Protein AF-0000000084527868 (afdb_homodimer)

Foldseek 3Di:
DPPPPPPDPPPPPPPPPPLPDQDFAKWFAPDPPPDQQRIWTDDPQWIDHNFKIWGFADWDFDPPDQSKIKTFIWMDGPHDIDTFIWIWHQDPPSWIWIDTVPDIGIIHGND/DPPPPPDPPPPPPPPPPPLPDQDFAKWFAPDPPPDQQGIWTDDPQWIDHNFKIWGFADWDFDPPDQSKIKTFIWMDGPHDIDTFIWIWHQDPPSWIWIDTVPDIGIIHGND

Structure (mmCIF, N/CA/C/O backbone):
data_AF-0000000084527868-model_v1
#
loop_
_entity.id
_entity.type
_entity.pdbx_description
1 polymer 'Integral membrane protein'
#
loop_
_atom_site.group_PDB
_atom_site.id
_atom_site.type_symbol
_atom_site.label_atom_id
_atom_site.label_alt_id
_atom_site.label_comp_id
_atom_site.label_asym_id
_atom_site.label_entity_id
_atom_site.label_seq_id
_atom_site.pdbx_PDB_ins_code
_atom_site.Cartn_x
_atom_site.Cartn_y
_atom_site.Cartn_z
_atom_site.occupancy
_atom_site.B_iso_or_equiv
_atom_site.auth_seq_id
_atom_site.auth_comp_id
_atom_site.auth_asym_id
_atom_site.auth_atom_id
_atom_site.pdbx_PDB_model_num
ATOM 1 N N . MET A 1 1 ? -39.562 -51.906 26.984 1 42.81 1 MET A N 1
ATOM 2 C CA . MET A 1 1 ? -38.25 -51.344 26.672 1 42.81 1 MET A CA 1
ATOM 3 C C . MET A 1 1 ? -38.344 -49.938 26.141 1 42.81 1 MET A C 1
ATOM 5 O O . MET A 1 1 ? -39.031 -49.688 25.141 1 42.81 1 MET A O 1
ATOM 9 N N . LYS A 1 2 ? -38.406 -48.875 27.141 1 55.34 2 LYS A N 1
ATOM 10 C CA . LYS A 1 2 ? -38.438 -47.438 26.859 1 55.34 2 LYS A CA 1
ATOM 11 C C . LYS A 1 2 ? -37.281 -47.031 25.969 1 55.34 2 LYS A C 1
ATOM 13 O O . LYS A 1 2 ? -36.125 -47.219 26.328 1 55.34 2 LYS A O 1
ATOM 18 N N . ARG A 1 3 ? -37.469 -46.938 24.641 1 55.69 3 ARG A N 1
ATOM 19 C CA . ARG A 1 3 ? -36.5 -46.438 23.672 1 55.69 3 ARG A CA 1
ATOM 20 C C . ARG A 1 3 ? -36 -45.062 24.016 1 55.69 3 ARG A C 1
ATOM 22 O O . ARG A 1 3 ? -36.812 -44.125 24.125 1 55.69 3 ARG A O 1
ATOM 29 N N . THR A 1 4 ? -34.938 -44.875 24.891 1 59.75 4 THR A N 1
ATOM 30 C CA . THR A 1 4 ? -34.344 -43.594 25.172 1 59.75 4 THR A CA 1
ATOM 31 C C . THR A 1 4 ? -33.812 -42.938 23.891 1 59.75 4 THR A C 1
ATOM 33 O O . THR A 1 4 ? -33.125 -43.594 23.109 1 59.75 4 THR A O 1
ATOM 36 N N . PHE A 1 5 ? -34.5 -41.938 23.328 1 58.38 5 PHE A N 1
ATOM 37 C CA . PHE A 1 5 ? -34.094 -41.156 22.188 1 58.38 5 PHE A CA 1
ATOM 38 C C . PHE A 1 5 ? -32.875 -40.281 22.578 1 58.38 5 PHE A C 1
ATOM 40 O O . PHE A 1 5 ? -32.969 -39.438 23.469 1 58.38 5 PHE A O 1
ATOM 47 N N . ALA A 1 6 ? -31.594 -40.75 22.375 1 57.84 6 ALA A N 1
ATOM 48 C CA . ALA A 1 6 ? -30.422 -39.938 22.594 1 57.84 6 ALA A CA 1
ATOM 49 C C . ALA A 1 6 ? -30.375 -38.781 21.578 1 57.84 6 ALA A C 1
ATOM 51 O O . ALA A 1 6 ? -30.406 -39.031 20.359 1 57.84 6 ALA A O 1
ATOM 52 N N . ALA A 1 7 ? -30.766 -37.562 21.953 1 59.19 7 ALA A N 1
ATOM 53 C CA . ALA A 1 7 ? -30.672 -36.375 21.109 1 59.19 7 ALA A CA 1
ATOM 54 C C . ALA A 1 7 ? -29.219 -36.031 20.812 1 59.19 7 ALA A C 1
ATOM 56 O O . ALA A 1 7 ? -28.422 -35.75 21.719 1 59.19 7 ALA A O 1
ATOM 57 N N . LEU A 1 8 ? -28.625 -36.438 19.641 1 60.47 8 LEU A N 1
ATOM 58 C CA . LEU A 1 8 ? -27.297 -36.031 19.219 1 60.47 8 LEU A CA 1
ATOM 59 C C . LEU A 1 8 ? -27.234 -34.5 19.016 1 60.47 8 LEU A C 1
ATOM 61 O O . LEU A 1 8 ? -28 -33.969 18.234 1 60.47 8 LEU A O 1
ATOM 65 N N . ALA A 1 9 ? -26.688 -33.719 19.984 1 54.25 9 ALA A N 1
ATOM 66 C CA . ALA A 1 9 ? -26.453 -32.281 19.844 1 54.25 9 ALA A CA 1
ATOM 67 C C . ALA A 1 9 ? -25.453 -32 18.703 1 54.25 9 ALA A C 1
ATOM 69 O O . ALA A 1 9 ? -24.281 -32.375 18.812 1 54.25 9 ALA A O 1
ATOM 70 N N . ALA A 1 10 ? -25.891 -31.688 17.453 1 56.22 10 ALA A N 1
ATOM 71 C CA . ALA A 1 10 ? -25 -31.266 16.375 1 56.22 10 ALA A CA 1
ATOM 72 C C . ALA A 1 10 ? -24.297 -29.953 16.703 1 56.22 10 ALA A C 1
ATOM 74 O O . ALA A 1 10 ? -24.953 -28.938 16.922 1 56.22 10 ALA A O 1
ATOM 75 N N . LEU A 1 11 ? -22.984 -29.969 17.172 1 54.5 11 LEU A N 1
ATOM 76 C CA . LEU A 1 11 ? -22.188 -28.766 17.359 1 54.5 11 LEU A CA 1
ATOM 77 C C . LEU A 1 11 ? -22.031 -28 16.047 1 54.5 11 LEU A C 1
ATOM 79 O O . LEU A 1 11 ? -21.359 -28.484 15.125 1 54.5 11 LEU A O 1
ATOM 83 N N . ALA A 1 12 ? -22.797 -26.938 15.75 1 51.66 12 ALA A N 1
ATOM 84 C CA . ALA A 1 12 ? -22.625 -26.062 14.602 1 51.66 12 ALA A CA 1
ATOM 85 C C . ALA A 1 12 ? -21.25 -25.375 14.641 1 51.66 12 ALA A C 1
ATOM 87 O O . ALA A 1 12 ? -20.969 -24.625 15.57 1 51.66 12 ALA A O 1
ATOM 88 N N . VAL A 1 13 ? -20.109 -25.844 14.023 1 51.22 13 VAL A N 1
ATOM 89 C CA . VAL A 1 13 ? -18.859 -25.125 13.844 1 51.22 13 VAL A CA 1
ATOM 90 C C . VAL A 1 13 ? -19.125 -23.766 13.219 1 51.22 13 VAL A C 1
ATOM 92 O O . VAL A 1 13 ? -19.641 -23.672 12.102 1 51.22 13 VAL A O 1
ATOM 95 N N . ALA A 1 14 ? -19.219 -22.672 13.969 1 50.78 14 ALA A N 1
ATOM 96 C CA . ALA A 1 14 ? -19.297 -21.312 13.445 1 50.78 14 ALA A CA 1
ATOM 97 C C . ALA A 1 14 ? -18.234 -21.062 12.383 1 50.78 14 ALA A C 1
ATOM 99 O O . ALA A 1 14 ? -17.062 -21.359 12.594 1 50.78 14 ALA A O 1
ATOM 100 N N . PRO A 1 15 ? -18.562 -20.984 11.125 1 44.84 15 PRO A N 1
ATOM 101 C CA . PRO A 1 15 ? -17.531 -20.578 10.164 1 44.84 15 PRO A CA 1
ATOM 102 C C . PRO A 1 15 ? -16.656 -19.438 10.672 1 44.84 15 PRO A C 1
ATOM 104 O O . PRO A 1 15 ? -17.172 -18.469 11.234 1 44.84 15 PRO A O 1
ATOM 107 N N . GLY A 1 16 ? -15.477 -19.625 11.141 1 44.53 16 GLY A N 1
ATOM 108 C CA . GLY A 1 16 ? -14.586 -18.5 11.414 1 44.53 16 GLY A CA 1
ATOM 109 C C . GLY A 1 16 ? -14.688 -17.391 10.391 1 44.53 16 GLY A C 1
ATOM 110 O O . GLY A 1 16 ? -15.039 -17.641 9.234 1 44.53 16 GLY A O 1
ATOM 111 N N . LEU A 1 17 ? -15.297 -16.328 10.727 1 45.28 17 LEU A N 1
ATOM 112 C CA . LEU A 1 17 ? -15.32 -15.18 9.828 1 45.28 17 LEU A CA 1
ATOM 113 C C . LEU A 1 17 ? -14.07 -15.156 8.945 1 45.28 17 LEU A C 1
ATOM 115 O O . LEU A 1 17 ? -12.961 -14.938 9.445 1 45.28 17 LEU A O 1
ATOM 119 N N . ALA A 1 18 ? -13.922 -16.016 7.969 1 48.16 18 ALA A N 1
ATOM 120 C CA . ALA A 1 18 ? -12.867 -15.992 6.957 1 48.16 18 ALA A CA 1
ATOM 121 C C . ALA A 1 18 ? -12.477 -14.555 6.605 1 48.16 18 ALA A C 1
ATOM 123 O O . ALA A 1 18 ? -13.328 -13.742 6.254 1 48.16 18 ALA A O 1
ATOM 124 N N . ALA A 1 19 ? -11.594 -13.836 7.438 1 52.25 19 ALA A N 1
ATOM 125 C CA . ALA A 1 19 ? -11.086 -12.555 6.941 1 52.25 19 ALA A CA 1
ATOM 126 C C . ALA A 1 19 ? -11.094 -12.523 5.414 1 52.25 19 ALA A C 1
ATOM 128 O O . ALA A 1 19 ? -10.734 -13.508 4.762 1 52.25 19 ALA A O 1
ATOM 129 N N . ALA A 1 20 ? -12.031 -11.734 4.84 1 61.16 20 ALA A N 1
ATOM 130 C CA . ALA A 1 20 ? -12.203 -11.641 3.391 1 61.16 20 ALA A CA 1
ATOM 131 C C . ALA A 1 20 ? -10.859 -11.5 2.684 1 61.16 20 ALA A C 1
ATOM 133 O O . ALA A 1 20 ? -10.117 -10.547 2.926 1 61.16 20 ALA A O 1
ATOM 134 N N . GLN A 1 21 ? -10.234 -12.562 2.35 1 83.38 21 GLN A N 1
ATOM 135 C CA . GLN A 1 21 ? -9.023 -12.664 1.541 1 83.38 21 GLN A CA 1
ATOM 136 C C . GLN A 1 21 ? -9.242 -12.102 0.139 1 83.38 21 GLN A C 1
ATOM 138 O O . GLN A 1 21 ? -10.383 -12.039 -0.333 1 83.38 21 GLN A O 1
ATOM 143 N N . VAL A 1 22 ? -8.273 -11.312 -0.407 1 96.31 22 VAL A N 1
ATOM 144 C CA . VAL A 1 22 ? -8.32 -10.867 -1.796 1 96.31 22 VAL A CA 1
ATOM 145 C C . VAL A 1 22 ? -8.742 -12.023 -2.697 1 96.31 22 VAL A C 1
ATOM 147 O O . VAL A 1 22 ? -8.312 -13.164 -2.498 1 96.31 22 VAL A O 1
ATOM 150 N N . ALA A 1 23 ? -9.609 -11.75 -3.631 1 97.5 23 ALA A N 1
ATOM 151 C CA . ALA A 1 23 ? -10.133 -12.789 -4.52 1 97.5 23 ALA A CA 1
ATOM 152 C C . ALA A 1 23 ? -9.039 -13.344 -5.426 1 97.5 23 ALA A C 1
ATOM 154 O O . ALA A 1 23 ? -8.203 -12.586 -5.926 1 97.5 23 ALA A O 1
ATOM 155 N N . ASP A 1 24 ? -9.102 -14.648 -5.59 1 98.12 24 ASP A N 1
ATOM 156 C CA . ASP A 1 24 ? -8.258 -15.25 -6.621 1 98.12 24 ASP A CA 1
ATOM 157 C C . ASP A 1 24 ? -8.562 -14.648 -7.992 1 98.12 24 ASP A C 1
ATOM 159 O O . ASP A 1 24 ? -9.688 -14.219 -8.25 1 98.12 24 ASP A O 1
ATOM 163 N N . GLY A 1 25 ? -7.555 -14.562 -8.914 1 98.19 25 GLY A N 1
ATOM 164 C CA . GLY A 1 25 ? -7.824 -14.086 -10.258 1 98.19 25 GLY A CA 1
ATOM 165 C C . GLY A 1 25 ? -6.59 -13.539 -10.961 1 98.19 25 GLY A C 1
ATOM 166 O O . GLY A 1 25 ? -5.484 -13.602 -10.422 1 98.19 25 GLY A O 1
ATOM 167 N N . LEU A 1 26 ? -6.836 -13.164 -12.227 1 98.38 26 LEU A N 1
ATOM 168 C CA . LEU A 1 26 ? -5.828 -12.477 -13.031 1 98.38 26 LEU A CA 1
ATOM 169 C C . LEU A 1 26 ? -5.984 -10.961 -12.922 1 98.38 26 LEU A C 1
ATOM 171 O O . LEU A 1 26 ? -7.098 -10.438 -13.031 1 98.38 26 LEU A O 1
ATOM 175 N N . TYR A 1 27 ? -4.938 -10.352 -12.695 1 98.56 27 TYR A N 1
ATOM 176 C CA . TYR A 1 27 ? -4.875 -8.906 -12.523 1 98.56 27 TYR A CA 1
ATOM 177 C C . TYR A 1 27 ? -3.807 -8.297 -13.414 1 98.56 27 TYR A C 1
ATOM 179 O O . TYR A 1 27 ? -2.818 -8.953 -13.75 1 98.56 27 TYR A O 1
ATOM 187 N N . GLU A 1 28 ? -4.008 -7.055 -13.742 1 98.69 28 GLU A N 1
ATOM 188 C CA . GLU A 1 28 ? -3.045 -6.402 -14.625 1 98.69 28 GLU A CA 1
ATOM 189 C C . GLU A 1 28 ? -2.963 -4.906 -14.328 1 98.69 28 GLU A C 1
ATOM 191 O O . GLU A 1 28 ? -3.979 -4.262 -14.062 1 98.69 28 GLU A O 1
ATOM 196 N N . ILE A 1 29 ? -1.736 -4.387 -14.312 1 97.88 29 ILE A N 1
ATOM 197 C CA . ILE A 1 29 ? -1.585 -2.943 -14.156 1 97.88 29 ILE A CA 1
ATOM 198 C C . ILE A 1 29 ? -2.23 -2.225 -15.336 1 97.88 29 ILE A C 1
ATOM 200 O O . ILE A 1 29 ? -1.994 -2.584 -16.5 1 97.88 29 ILE A O 1
ATOM 204 N N . GLY A 1 30 ? -2.988 -1.231 -14.984 1 92.88 30 GLY A N 1
ATOM 205 C CA . GLY A 1 30 ? -3.631 -0.468 -16.047 1 92.88 30 GLY A CA 1
ATOM 206 C C . GLY A 1 30 ? -4.844 -1.165 -16.625 1 92.88 30 GLY A C 1
ATOM 207 O O . GLY A 1 30 ? -5.832 -1.397 -15.93 1 92.88 30 GLY A O 1
ATOM 208 N N . GLN A 1 31 ? -4.668 -1.625 -17.906 1 89.81 31 GLN A N 1
ATOM 209 C CA . GLN A 1 31 ? -5.793 -2.256 -18.594 1 89.81 31 GLN A CA 1
ATOM 210 C C . GLN A 1 31 ? -5.512 -3.732 -18.859 1 89.81 31 GLN A C 1
ATOM 212 O O . GLN A 1 31 ? -4.359 -4.16 -18.859 1 89.81 31 GLN A O 1
ATOM 217 N N . CYS A 1 32 ? -6.633 -4.48 -18.859 1 96.62 32 CYS A N 1
ATOM 218 C CA . CYS A 1 32 ? -6.555 -5.902 -19.172 1 96.62 32 CYS A CA 1
ATOM 219 C C . CYS A 1 32 ? -6.266 -6.121 -20.656 1 96.62 32 CYS A C 1
ATOM 221 O O . CYS A 1 32 ? -7.172 -6.445 -21.422 1 96.62 32 CYS A O 1
ATOM 223 N N . ALA A 1 33 ? -5.027 -5.953 -21.016 1 95.81 33 ALA A N 1
ATOM 224 C CA . ALA A 1 33 ? -4.621 -6.027 -22.422 1 95.81 33 ALA A CA 1
ATOM 225 C C . ALA A 1 33 ? -3.797 -7.285 -22.688 1 95.81 33 ALA A C 1
ATOM 227 O O . ALA A 1 33 ? -3.375 -7.531 -23.828 1 95.81 33 ALA A O 1
ATOM 228 N N . GLY A 1 34 ? -3.543 -7.973 -21.703 1 94.81 34 GLY A N 1
ATOM 229 C CA . GLY A 1 34 ? -2.801 -9.211 -21.859 1 94.81 34 GLY A CA 1
ATOM 230 C C . GLY A 1 34 ? -1.3 -9.008 -21.922 1 94.81 34 GLY A C 1
ATOM 231 O O . GLY A 1 34 ? -0.592 -9.766 -22.594 1 94.81 34 GLY A O 1
ATOM 232 N N . VAL A 1 35 ? -0.792 -7.887 -21.281 1 94.25 35 VAL A N 1
ATOM 233 C CA . VAL A 1 35 ? 0.64 -7.621 -21.203 1 94.25 35 VAL A CA 1
ATOM 234 C C . VAL A 1 35 ? 1.244 -8.406 -20.031 1 94.25 35 VAL A C 1
ATOM 236 O O . VAL A 1 35 ? 1.039 -8.055 -18.875 1 94.25 35 VAL A O 1
ATOM 239 N N . SER A 1 36 ? 2.109 -9.359 -20.234 1 92 36 SER A N 1
ATOM 240 C CA . SER A 1 36 ? 2.523 -10.359 -19.266 1 92 36 SER A CA 1
ATOM 241 C C . SER A 1 36 ? 3.318 -9.719 -18.125 1 92 36 SER A C 1
ATOM 243 O O . SER A 1 36 ? 3.15 -10.086 -16.953 1 92 36 SER A O 1
ATOM 245 N N . ASP A 1 37 ? 4.191 -8.812 -18.469 1 96.19 37 ASP A N 1
ATOM 246 C CA . ASP A 1 37 ? 5.082 -8.273 -17.453 1 96.19 37 ASP A CA 1
ATOM 247 C C . ASP A 1 37 ? 4.355 -7.258 -16.578 1 96.19 37 ASP A C 1
ATOM 249 O O . ASP A 1 37 ? 4.934 -6.715 -15.633 1 96.19 37 ASP A O 1
ATOM 253 N N . ALA A 1 38 ? 3.055 -7.102 -16.859 1 97.88 38 ALA A N 1
ATOM 254 C CA . ALA A 1 38 ? 2.213 -6.219 -16.047 1 97.88 38 ALA A CA 1
ATOM 255 C C . ALA A 1 38 ? 1.174 -7.016 -15.266 1 97.88 38 ALA A C 1
ATOM 257 O O . ALA A 1 38 ? 0.307 -6.438 -14.609 1 97.88 38 ALA A O 1
ATOM 258 N N . GLN A 1 39 ? 1.276 -8.312 -15.32 1 98.12 39 GLN A N 1
ATOM 259 C CA . GLN A 1 39 ? 0.231 -9.148 -14.742 1 98.12 39 GLN A CA 1
ATOM 260 C C . GLN A 1 39 ? 0.657 -9.703 -13.383 1 98.12 39 GLN A C 1
ATOM 262 O O . GLN A 1 39 ? 1.849 -9.898 -13.141 1 98.12 39 GLN A O 1
ATOM 267 N N . ALA A 1 40 ? -0.334 -9.969 -12.57 1 98.69 40 ALA A N 1
ATOM 268 C CA . ALA A 1 40 ? -0.254 -10.781 -11.352 1 98.69 40 ALA A CA 1
ATOM 269 C C . ALA A 1 40 ? -1.399 -11.781 -11.289 1 98.69 40 ALA A C 1
ATOM 271 O O . ALA A 1 40 ? -2.539 -11.461 -11.633 1 98.69 40 ALA A O 1
ATOM 272 N N . ARG A 1 41 ? -1.111 -13 -10.867 1 98.62 41 ARG A N 1
ATOM 273 C CA . ARG A 1 41 ? -2.135 -14.016 -10.648 1 98.62 41 ARG A CA 1
ATOM 274 C C . ARG A 1 41 ? -2.158 -14.453 -9.188 1 98.62 41 ARG A C 1
ATOM 276 O O . ARG A 1 41 ? -1.128 -14.836 -8.633 1 98.62 41 ARG A O 1
ATOM 283 N N . LEU A 1 42 ? -3.234 -14.281 -8.633 1 98.81 42 LEU A N 1
ATOM 284 C CA . LEU A 1 42 ? -3.439 -14.766 -7.273 1 98.81 42 LEU A CA 1
ATOM 285 C C . LEU A 1 42 ? -4.234 -16.062 -7.273 1 98.81 42 LEU A C 1
ATOM 287 O O . LEU A 1 42 ? -5.297 -16.156 -7.895 1 98.81 42 LEU A O 1
ATOM 291 N N . SER A 1 43 ? -3.695 -17.078 -6.699 1 98.06 43 SER A N 1
ATOM 292 C CA . SER A 1 43 ? -4.324 -18.391 -6.527 1 98.06 43 SER A CA 1
ATOM 293 C C . SER A 1 43 ? -4.098 -18.938 -5.121 1 98.06 43 SER A C 1
ATOM 295 O O . SER A 1 43 ? -3.039 -19.484 -4.828 1 98.06 43 SER A O 1
ATOM 297 N N . GLY A 1 44 ? -5.156 -18.75 -4.285 1 96.38 44 GLY A N 1
ATOM 298 C CA . GLY A 1 44 ? -4.973 -19.156 -2.902 1 96.38 44 GLY A CA 1
ATOM 299 C C . GLY A 1 44 ? -3.857 -18.406 -2.199 1 96.38 44 GLY A C 1
ATOM 300 O O . GLY A 1 44 ? -3.889 -17.188 -2.113 1 96.38 44 GLY A O 1
ATOM 301 N N . SER A 1 45 ? -2.84 -19.156 -1.863 1 97.94 45 SER A N 1
ATOM 302 C CA . SER A 1 45 ? -1.75 -18.562 -1.099 1 97.94 45 SER A CA 1
ATOM 303 C C . SER A 1 45 ? -0.527 -18.312 -1.978 1 97.94 45 SER A C 1
ATOM 305 O O . SER A 1 45 ? 0.6 -18.266 -1.479 1 97.94 45 SER A O 1
ATOM 307 N N . VAL A 1 46 ? -0.834 -18.266 -3.246 1 98.81 46 VAL A N 1
ATOM 308 C CA . VAL A 1 46 ? 0.26 -18.031 -4.18 1 98.81 46 VAL A CA 1
ATOM 309 C C . VAL A 1 46 ? -0.041 -16.781 -5.016 1 98.81 46 VAL A C 1
ATOM 311 O O . VAL A 1 46 ? -1.169 -16.594 -5.48 1 98.81 46 VAL A O 1
ATOM 314 N N . ILE A 1 47 ? 0.905 -15.969 -5.16 1 98.81 47 ILE A N 1
ATOM 315 C CA . ILE A 1 47 ? 0.824 -14.891 -6.145 1 98.81 47 ILE A CA 1
ATOM 316 C C . ILE A 1 47 ? 1.979 -15.008 -7.133 1 98.81 47 ILE A C 1
ATOM 318 O O . ILE A 1 47 ? 3.125 -15.234 -6.738 1 98.81 47 ILE A O 1
ATOM 322 N N . GLU A 1 48 ? 1.645 -14.945 -8.359 1 98.81 48 GLU A N 1
ATOM 323 C CA . GLU A 1 48 ? 2.621 -15.016 -9.438 1 98.81 48 GLU A CA 1
ATOM 324 C C . GLU A 1 48 ? 2.711 -13.695 -10.195 1 98.81 48 GLU A C 1
ATOM 326 O O . GLU A 1 48 ? 1.688 -13.117 -10.562 1 98.81 48 GLU A O 1
ATOM 331 N N . PHE A 1 49 ? 3.887 -13.25 -10.383 1 98.38 49 PHE A N 1
ATOM 332 C CA . PHE A 1 49 ? 4.191 -12.117 -11.25 1 98.38 49 PHE A CA 1
ATOM 333 C C . PHE A 1 49 ? 4.918 -12.578 -12.508 1 98.38 49 PHE A C 1
ATOM 335 O O . PHE A 1 49 ? 5.078 -13.781 -12.734 1 98.38 49 PHE A O 1
ATOM 342 N N . TRP A 1 50 ? 5.355 -11.672 -13.398 1 96.56 50 TRP A N 1
ATOM 343 C CA . TRP A 1 50 ? 5.977 -12.008 -14.672 1 96.56 50 TRP A CA 1
ATOM 344 C C . TRP A 1 50 ? 7.199 -12.891 -14.461 1 96.56 50 TRP A C 1
ATOM 346 O O . TRP A 1 50 ? 7.387 -13.883 -15.18 1 96.56 50 TRP A O 1
ATOM 356 N N . GLU A 1 51 ? 7.992 -12.656 -13.547 1 95.81 51 GLU A N 1
ATOM 357 C CA . GLU A 1 51 ? 9.242 -13.398 -13.398 1 95.81 51 GLU A CA 1
ATOM 358 C C . GLU A 1 51 ? 9.422 -13.898 -11.969 1 95.81 51 GLU A C 1
ATOM 360 O O . GLU A 1 51 ? 10.539 -14.188 -11.539 1 95.81 51 GLU A O 1
ATOM 365 N N . SER A 1 52 ? 8.352 -14.008 -11.203 1 98.06 52 SER A N 1
ATOM 366 C CA . SER A 1 52 ? 8.477 -14.508 -9.836 1 98.06 52 SER A CA 1
ATOM 367 C C . SER A 1 52 ? 7.176 -15.125 -9.352 1 98.06 52 SER A C 1
ATOM 369 O O . SER A 1 52 ? 6.109 -14.859 -9.906 1 98.06 52 SER A O 1
ATOM 371 N N . ARG A 1 53 ? 7.262 -15.992 -8.445 1 98.75 53 ARG A N 1
ATOM 372 C CA . ARG A 1 53 ? 6.184 -16.656 -7.727 1 98.75 53 ARG A CA 1
ATOM 373 C C . ARG A 1 53 ? 6.418 -16.609 -6.223 1 98.75 53 ARG A C 1
ATOM 375 O O . ARG A 1 53 ? 7.527 -16.859 -5.75 1 98.75 53 ARG A O 1
ATOM 382 N N . CYS A 1 54 ? 5.438 -16.312 -5.492 1 98.94 54 CYS A N 1
ATOM 383 C CA . CYS A 1 54 ? 5.605 -16.188 -4.051 1 98.94 54 CYS A CA 1
ATOM 384 C C . CYS A 1 54 ? 4.535 -16.984 -3.305 1 98.94 54 CYS A C 1
ATOM 386 O O . CYS A 1 54 ? 3.352 -16.891 -3.641 1 98.94 54 CYS A O 1
A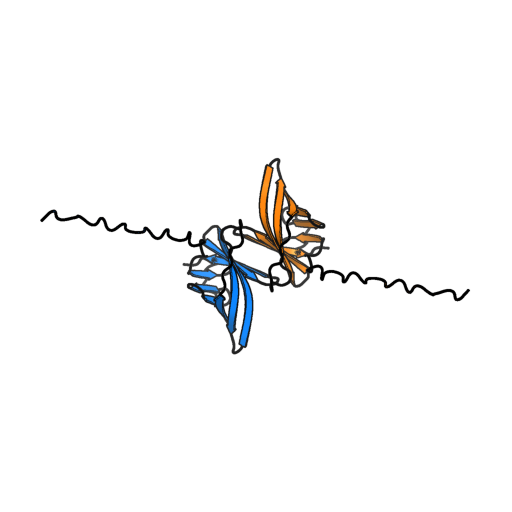TOM 388 N N . ASP A 1 55 ? 4.91 -17.766 -2.32 1 98.94 55 ASP A N 1
ATOM 389 C CA . ASP A 1 55 ? 3.99 -18.344 -1.347 1 98.94 55 ASP A CA 1
ATOM 390 C C . ASP A 1 55 ? 3.672 -17.344 -0.236 1 98.94 55 ASP A C 1
ATOM 392 O O . ASP A 1 55 ? 4.578 -16.797 0.399 1 98.94 55 ASP A O 1
ATOM 396 N N . LEU A 1 56 ? 2.428 -17.109 -0.092 1 98.75 56 LEU A N 1
ATOM 397 C CA . LEU A 1 56 ? 1.95 -16.188 0.933 1 98.75 56 LEU A CA 1
ATOM 398 C C . LEU A 1 56 ? 1.701 -16.906 2.248 1 98.75 56 LEU A C 1
ATOM 400 O O . LEU A 1 56 ? 0.732 -17.672 2.371 1 98.75 56 LEU A O 1
ATOM 404 N N . THR A 1 57 ? 2.58 -16.609 3.174 1 98.56 57 THR A N 1
ATOM 405 C CA . THR A 1 57 ? 2.518 -17.359 4.426 1 98.56 57 THR A CA 1
ATOM 406 C C . THR A 1 57 ? 2.279 -16.422 5.602 1 98.56 57 THR A C 1
ATOM 408 O O . THR A 1 57 ? 2.383 -15.203 5.461 1 98.56 57 THR A O 1
ATOM 411 N N . VAL A 1 58 ? 1.786 -16.953 6.789 1 98.06 58 VAL A N 1
ATOM 412 C CA . VAL A 1 58 ? 1.616 -16.266 8.07 1 98.06 58 VAL A CA 1
ATOM 413 C C . VAL A 1 58 ? 0.708 -15.055 7.898 1 98.06 58 VAL A C 1
ATOM 415 O O . VAL A 1 58 ? 1.096 -13.938 8.227 1 98.06 58 VAL A O 1
ATOM 418 N N . PRO A 1 59 ? -0.477 -15.25 7.398 1 97.69 59 PRO A N 1
ATOM 419 C CA . PRO A 1 59 ? -1.382 -14.109 7.215 1 97.69 59 PRO A CA 1
ATOM 420 C C . PRO A 1 59 ? -1.687 -13.383 8.523 1 97.69 59 PRO A C 1
ATOM 422 O O . PRO A 1 59 ? -1.927 -14.016 9.547 1 97.69 59 PRO A O 1
ATOM 425 N N . VAL A 1 60 ? -1.553 -12.102 8.531 1 97.5 60 VAL A N 1
ATOM 426 C CA . VAL A 1 60 ? -1.935 -11.227 9.633 1 97.5 60 VAL A CA 1
ATOM 427 C C . VAL A 1 60 ? -2.887 -10.148 9.125 1 97.5 60 VAL A C 1
ATOM 429 O O . VAL A 1 60 ? -2.498 -9.289 8.328 1 97.5 60 VAL A O 1
ATOM 432 N N . ASN A 1 61 ? -4.098 -10.148 9.617 1 97.12 61 ASN A N 1
ATOM 433 C CA . ASN A 1 61 ? -5.059 -9.117 9.234 1 97.12 61 ASN A CA 1
ATOM 434 C C . ASN A 1 61 ? -4.676 -7.754 9.812 1 97.12 61 ASN A C 1
ATOM 436 O O . ASN A 1 61 ? -4.297 -7.656 10.984 1 97.12 61 ASN A O 1
ATOM 440 N N . VAL A 1 62 ? -4.711 -6.703 8.961 1 98.06 62 VAL A N 1
ATOM 441 C CA . VAL A 1 62 ? -4.574 -5.336 9.453 1 98.06 62 VAL A CA 1
ATOM 442 C C . VAL A 1 62 ? -5.938 -4.812 9.906 1 98.06 62 VAL A C 1
ATOM 444 O O . VAL A 1 62 ? -6.852 -4.664 9.086 1 98.06 62 VAL A O 1
ATOM 447 N N . ARG A 1 63 ? -5.984 -4.609 11.148 1 96.75 63 ARG A N 1
ATOM 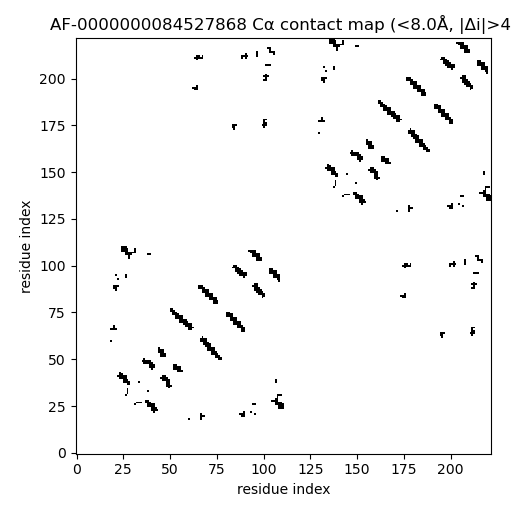448 C CA . ARG A 1 63 ? -7.266 -4.18 11.695 1 96.75 63 ARG A CA 1
ATOM 449 C C . ARG A 1 63 ? -7.746 -2.9 11.016 1 96.75 63 ARG A C 1
ATOM 451 O O . ARG A 1 63 ? -6.941 -2.018 10.703 1 96.75 63 ARG A O 1
ATOM 458 N N . ASP A 1 64 ? -9.039 -2.836 10.68 1 96.44 64 ASP A N 1
ATOM 459 C CA . ASP A 1 64 ? -9.773 -1.647 10.242 1 96.44 64 ASP A CA 1
ATOM 460 C C . ASP A 1 64 ? -9.25 -1.149 8.891 1 96.44 64 ASP A C 1
ATOM 462 O O . ASP A 1 64 ? -9.273 0.053 8.617 1 96.44 64 ASP A O 1
ATOM 466 N N . MET A 1 65 ? -8.758 -2.002 8.062 1 97.31 65 MET A N 1
ATOM 467 C CA . MET A 1 65 ? -8.227 -1.583 6.77 1 97.31 65 MET A CA 1
ATOM 468 C C . MET A 1 65 ? -8.789 -2.445 5.645 1 97.31 65 MET A C 1
ATOM 470 O O . MET A 1 65 ? -8.039 -2.953 4.812 1 97.31 65 MET A O 1
ATOM 474 N N . GLY A 1 66 ? -10.047 -2.584 5.586 1 93.25 66 GLY A N 1
ATOM 475 C CA . GLY A 1 66 ? -10.797 -3.158 4.48 1 93.25 66 GLY A CA 1
ATOM 476 C C . GLY A 1 66 ? -10.328 -4.551 4.098 1 93.25 66 GLY A C 1
ATOM 477 O O . GLY A 1 66 ? -10.234 -4.875 2.914 1 93.25 66 GLY A O 1
ATOM 478 N N . GLY A 1 67 ? -9.922 -5.348 5.102 1 94.69 67 GLY A N 1
ATOM 479 C CA . GLY A 1 67 ? -9.539 -6.73 4.852 1 94.69 67 GLY A CA 1
ATOM 480 C C . GLY A 1 67 ? -8.102 -6.871 4.379 1 94.69 67 GLY A C 1
ATOM 481 O O . GLY A 1 67 ? -7.699 -7.934 3.902 1 94.69 67 GLY A O 1
ATOM 482 N N . ALA A 1 68 ? -7.34 -5.801 4.453 1 98.12 68 ALA A N 1
ATOM 483 C CA . ALA A 1 68 ? -5.914 -5.891 4.145 1 98.12 68 ALA A CA 1
ATOM 484 C C . ALA A 1 68 ? -5.242 -6.98 4.977 1 98.12 68 ALA A C 1
ATOM 486 O O . ALA A 1 68 ? -5.527 -7.129 6.164 1 98.12 68 ALA A O 1
ATOM 487 N N . THR A 1 69 ? -4.391 -7.719 4.383 1 98.44 69 THR A N 1
ATOM 488 C CA . THR A 1 69 ? -3.684 -8.805 5.047 1 98.44 69 THR A CA 1
ATOM 489 C C . THR A 1 69 ? -2.188 -8.734 4.75 1 98.44 69 THR A C 1
ATOM 491 O O . THR A 1 69 ? -1.785 -8.555 3.6 1 98.44 69 THR A O 1
ATOM 494 N N . LEU A 1 70 ? -1.409 -8.797 5.801 1 98.62 70 LEU A N 1
ATOM 495 C CA . LEU A 1 70 ? 0.04 -8.93 5.695 1 98.62 70 LEU A CA 1
ATOM 496 C C . LEU A 1 70 ? 0.448 -10.391 5.582 1 98.62 70 LEU A C 1
ATOM 498 O O . LEU A 1 70 ? -0.163 -11.258 6.203 1 98.62 70 LEU A O 1
ATOM 502 N N . TYR A 1 71 ? 1.47 -10.617 4.801 1 98.69 71 TYR A N 1
ATOM 503 C CA . TYR A 1 71 ? 2.039 -11.945 4.625 1 98.69 71 TYR A CA 1
ATOM 504 C C . TYR A 1 71 ? 3.561 -11.906 4.723 1 98.69 71 TYR A C 1
ATOM 506 O O . TYR A 1 71 ? 4.184 -10.891 4.395 1 98.69 71 TYR A O 1
ATOM 514 N N . ASP A 1 72 ? 4.133 -13 5.203 1 98.81 72 ASP A N 1
ATOM 515 C CA . ASP A 1 72 ? 5.5 -13.344 4.828 1 98.81 72 ASP A CA 1
ATOM 516 C C . ASP A 1 72 ? 5.535 -14.062 3.484 1 98.81 72 ASP A C 1
ATOM 518 O O . ASP A 1 72 ? 5.164 -15.234 3.395 1 98.81 72 ASP A O 1
ATOM 522 N N . ALA A 1 73 ? 5.961 -13.359 2.455 1 98.81 73 ALA A N 1
ATOM 523 C CA . ALA A 1 73 ? 6.02 -13.953 1.124 1 98.81 73 ALA A CA 1
ATOM 524 C C . ALA A 1 73 ? 7.371 -14.625 0.881 1 98.81 73 ALA A C 1
ATOM 526 O O . ALA A 1 73 ? 8.422 -13.992 1.041 1 98.81 73 ALA A O 1
ATOM 527 N N . VAL A 1 74 ? 7.398 -15.867 0.584 1 98.88 74 VAL A N 1
ATOM 528 C CA . VAL A 1 74 ? 8.594 -16.578 0.166 1 98.88 74 VAL A CA 1
ATOM 529 C C . VAL A 1 74 ? 8.602 -16.75 -1.353 1 98.88 74 VAL A C 1
ATOM 531 O O . VAL A 1 74 ? 7.777 -17.484 -1.908 1 98.88 74 VAL A O 1
ATOM 534 N N . CYS A 1 75 ? 9.578 -16.062 -2.037 1 98.88 75 CYS A N 1
ATOM 535 C CA . CYS A 1 75 ? 9.492 -15.883 -3.48 1 98.88 75 CYS A CA 1
ATOM 536 C C . CYS A 1 75 ? 10.625 -16.609 -4.195 1 98.88 75 CYS A C 1
ATOM 538 O O . CYS A 1 75 ? 11.703 -16.797 -3.627 1 98.88 75 CYS A O 1
ATOM 540 N N . THR A 1 76 ? 10.336 -17.031 -5.332 1 98.75 76 THR A N 1
ATOM 541 C CA . THR A 1 76 ? 11.32 -17.609 -6.246 1 98.75 76 THR A CA 1
ATOM 542 C C . THR A 1 76 ? 11.203 -16.969 -7.629 1 98.75 76 THR A C 1
ATOM 544 O O . THR A 1 76 ? 10.109 -16.594 -8.055 1 98.75 76 THR A O 1
ATOM 547 N N . GLY A 1 77 ? 12.375 -16.812 -8.273 1 98.19 77 GLY A N 1
ATOM 548 C CA . GLY A 1 77 ? 12.445 -16.297 -9.633 1 98.19 77 GLY A CA 1
ATOM 549 C C . GLY A 1 77 ? 13.844 -16.344 -10.219 1 98.19 77 GLY A C 1
ATOM 550 O O . GLY A 1 77 ? 14.828 -16.141 -9.5 1 98.19 77 GLY A O 1
ATOM 551 N N . GLU A 1 78 ? 13.984 -16.641 -11.43 1 96.25 78 GLU A N 1
ATOM 552 C CA . GLU A 1 78 ? 15.242 -16.672 -12.172 1 96.25 78 GLU A CA 1
ATOM 553 C C . GLU A 1 78 ? 16.328 -17.391 -11.375 1 96.25 78 GLU A C 1
ATOM 555 O O . GLU A 1 78 ? 17.469 -16.906 -11.297 1 96.25 78 GLU A O 1
ATOM 560 N N . GLY A 1 79 ? 16.031 -18.344 -10.547 1 97.25 79 GLY A N 1
ATOM 561 C CA . GLY A 1 79 ? 17 -19.156 -9.812 1 97.25 79 GLY A CA 1
ATOM 562 C C . GLY A 1 79 ? 17.266 -18.641 -8.414 1 97.25 79 GLY A C 1
ATOM 563 O O . GLY A 1 79 ? 18.125 -19.172 -7.703 1 97.25 79 GLY A O 1
ATOM 564 N N . GLN A 1 80 ? 16.656 -17.578 -8.031 1 98.31 80 GLN A N 1
ATOM 565 C CA . GLN A 1 80 ? 16.875 -16.984 -6.715 1 98.31 80 GLN A CA 1
ATOM 566 C C . GLN A 1 80 ? 15.656 -17.188 -5.812 1 98.31 80 GLN A C 1
ATOM 568 O O . GLN A 1 80 ? 14.547 -17.391 -6.301 1 98.31 80 GLN A O 1
ATOM 573 N N . GLU A 1 81 ? 15.93 -17.281 -4.555 1 98.5 81 GLU A N 1
ATOM 574 C CA . GLU A 1 81 ? 14.891 -17.297 -3.531 1 98.5 81 GLU A CA 1
ATOM 575 C C . GLU A 1 81 ? 15.07 -16.141 -2.543 1 98.5 81 GLU A C 1
ATOM 577 O O . GLU A 1 81 ? 16.188 -15.852 -2.121 1 98.5 81 GLU A O 1
ATOM 582 N N . TRP A 1 82 ? 14.039 -15.484 -2.154 1 98.44 82 TRP A N 1
ATOM 583 C CA . TRP A 1 82 ? 14.078 -14.406 -1.171 1 98.44 82 TRP A CA 1
ATOM 584 C C . TRP A 1 82 ? 12.766 -14.32 -0.405 1 98.44 82 TRP A C 1
ATOM 586 O O . TRP A 1 82 ? 11.766 -14.93 -0.797 1 98.44 82 TRP A O 1
ATOM 596 N N . SER A 1 83 ? 12.719 -13.711 0.635 1 98.44 83 SER A N 1
ATOM 597 C CA . SER A 1 83 ? 11.516 -13.414 1.403 1 98.44 83 SER A CA 1
ATOM 598 C C . SER A 1 83 ? 11.25 -11.914 1.458 1 98.44 83 SER A C 1
ATOM 600 O O . SER A 1 83 ? 12.188 -11.109 1.443 1 98.44 83 SER A O 1
ATOM 602 N N . ARG A 1 84 ? 10 -11.578 1.545 1 98.38 84 ARG A N 1
ATOM 603 C CA . ARG A 1 84 ? 9.617 -10.18 1.753 1 98.38 84 ARG A CA 1
ATOM 604 C C . ARG A 1 84 ? 8.281 -10.086 2.477 1 98.38 84 ARG A C 1
ATOM 606 O O . ARG A 1 84 ? 7.465 -11.008 2.414 1 98.38 84 ARG A O 1
ATOM 613 N N . ARG A 1 85 ? 8.086 -9.039 3.223 1 98.81 85 ARG A N 1
ATOM 614 C CA . ARG A 1 85 ? 6.777 -8.727 3.795 1 98.81 85 ARG A CA 1
ATOM 615 C C . ARG A 1 85 ? 5.875 -8.055 2.768 1 98.81 85 ARG A C 1
ATOM 617 O O . ARG A 1 85 ? 6.309 -7.148 2.051 1 98.81 85 ARG A O 1
ATOM 624 N N . MET A 1 86 ? 4.641 -8.562 2.582 1 98.81 86 MET A N 1
ATOM 625 C CA . MET A 1 86 ? 3.695 -8.031 1.604 1 98.81 86 MET A CA 1
ATOM 626 C C . MET A 1 86 ? 2.326 -7.812 2.238 1 98.81 86 MET A C 1
ATOM 628 O O . MET A 1 86 ? 1.902 -8.586 3.096 1 98.81 86 MET A O 1
ATOM 632 N N . LEU A 1 87 ? 1.765 -6.734 1.882 1 98.81 87 LEU A N 1
ATOM 633 C CA . LEU A 1 87 ? 0.357 -6.504 2.189 1 98.81 87 LEU A CA 1
ATOM 634 C C . LEU A 1 87 ? -0.5 -6.621 0.935 1 98.81 87 LEU A C 1
ATOM 636 O O . LEU A 1 87 ? -0.178 -6.035 -0.1 1 98.81 87 LEU A O 1
ATOM 640 N N . LEU A 1 88 ? -1.536 -7.441 0.958 1 98.81 88 LEU A N 1
ATOM 641 C CA . LEU A 1 88 ? -2.535 -7.52 -0.103 1 98.81 88 LEU A CA 1
ATOM 642 C C . LEU A 1 88 ? -3.889 -7.016 0.387 1 98.81 88 LEU A C 1
ATOM 644 O O . LEU A 1 88 ? -4.297 -7.316 1.513 1 98.81 88 LEU A O 1
ATOM 648 N N . MET A 1 89 ? -4.543 -6.371 -0.483 1 98.44 89 MET A N 1
ATOM 649 C CA . MET A 1 89 ? -5.871 -5.867 -0.149 1 98.44 89 MET A CA 1
ATOM 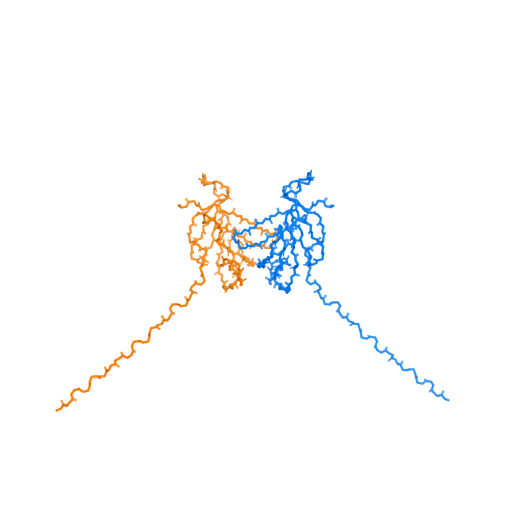650 C C . MET A 1 89 ? -6.746 -5.773 -1.395 1 98.44 89 MET A C 1
ATOM 652 O O . MET A 1 89 ? -6.246 -5.504 -2.488 1 98.44 89 MET A O 1
ATOM 656 N N . GLN A 1 90 ? -8.055 -6.059 -1.134 1 97.88 90 GLN A N 1
ATOM 657 C CA . GLN A 1 90 ? -9.039 -5.863 -2.199 1 97.88 90 GLN A CA 1
ATOM 658 C C . GLN A 1 90 ? -9.445 -4.395 -2.309 1 97.88 90 GLN A C 1
ATOM 660 O O . GLN A 1 90 ? -9.828 -3.777 -1.315 1 97.88 90 GLN A O 1
ATOM 665 N N . GLY A 1 91 ? -9.273 -3.809 -3.537 1 97.44 91 GLY A N 1
ATOM 666 C CA . GLY A 1 91 ? -9.734 -2.453 -3.783 1 97.44 91 GLY A CA 1
ATOM 667 C C . GLY A 1 91 ? -11.125 -2.396 -4.395 1 97.44 91 GLY A C 1
ATOM 668 O O . GLY A 1 91 ? -11.758 -3.434 -4.602 1 97.44 91 GLY A O 1
ATOM 669 N N . PRO A 1 92 ? -11.586 -1.173 -4.527 1 95.38 92 PRO A N 1
ATOM 670 C CA . PRO A 1 92 ? -12.859 -1.04 -5.246 1 95.38 92 PRO A CA 1
ATOM 671 C C . PRO A 1 92 ? -12.82 -1.688 -6.629 1 95.38 92 PRO A C 1
ATOM 673 O O . PRO A 1 92 ? -11.758 -1.789 -7.242 1 95.38 92 PRO A O 1
ATOM 676 N N . ASP A 1 93 ? -13.977 -2.123 -7.18 1 93.75 93 ASP A N 1
ATOM 677 C CA . ASP A 1 93 ? -14.148 -2.729 -8.5 1 93.75 93 ASP A CA 1
ATOM 678 C C . ASP A 1 93 ? -13.328 -4.016 -8.625 1 93.75 93 ASP A C 1
ATOM 680 O O . ASP A 1 93 ? -12.961 -4.418 -9.727 1 93.75 93 ASP A O 1
ATOM 684 N N . GLY A 1 94 ? -12.938 -4.57 -7.453 1 95.94 94 GLY A N 1
ATOM 685 C CA . GLY A 1 94 ? -12.258 -5.855 -7.43 1 95.94 94 GLY A CA 1
ATOM 686 C C . GLY A 1 94 ? -10.766 -5.742 -7.648 1 95.94 94 GLY A C 1
ATOM 687 O O . GLY A 1 94 ? -10.07 -6.754 -7.777 1 95.94 94 GLY A O 1
ATOM 688 N N . ARG A 1 95 ? -10.227 -4.562 -7.656 1 97.44 95 ARG A N 1
ATOM 689 C CA . ARG A 1 95 ? -8.797 -4.379 -7.875 1 97.44 95 ARG A CA 1
ATOM 690 C C . ARG A 1 95 ? -7.98 -5.094 -6.797 1 97.44 95 ARG A C 1
ATOM 692 O O . ARG A 1 95 ? -8.516 -5.465 -5.754 1 97.44 95 ARG A O 1
ATOM 699 N N . LEU A 1 96 ? -6.758 -5.379 -7.113 1 98.5 96 LEU A N 1
ATOM 700 C CA . LEU A 1 96 ? -5.766 -5.887 -6.172 1 98.5 96 LEU A CA 1
ATOM 701 C C . LEU A 1 96 ? -4.723 -4.82 -5.855 1 98.5 96 LEU A C 1
ATOM 703 O O . LEU A 1 96 ? -4.125 -4.238 -6.762 1 98.5 96 LEU A O 1
ATOM 707 N N . VAL A 1 97 ? -4.566 -4.512 -4.605 1 98.75 97 VAL A N 1
ATOM 708 C CA . VAL A 1 97 ? -3.479 -3.662 -4.133 1 98.75 97 VAL A CA 1
ATOM 709 C C . VAL A 1 97 ? -2.389 -4.523 -3.496 1 98.75 97 VAL A C 1
A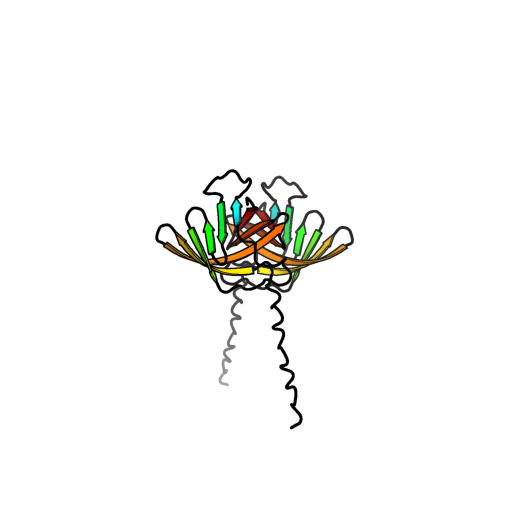TOM 711 O O . VAL A 1 97 ? -2.662 -5.309 -2.586 1 98.75 97 VAL A O 1
ATOM 714 N N . VAL A 1 98 ? -1.194 -4.43 -4.02 1 98.88 98 VAL A N 1
ATOM 715 C CA . VAL A 1 98 ? -0.021 -5.113 -3.482 1 98.88 98 VAL A CA 1
ATOM 716 C C . VAL A 1 98 ? 0.969 -4.09 -2.936 1 98.88 98 VAL A C 1
ATOM 718 O O . VAL A 1 98 ? 1.412 -3.195 -3.66 1 98.88 98 VAL A O 1
ATOM 721 N N . VAL A 1 99 ? 1.304 -4.219 -1.656 1 98.81 99 VAL A N 1
ATOM 722 C CA . VAL A 1 99 ? 2.211 -3.297 -0.983 1 98.81 99 VAL A CA 1
ATOM 723 C C . VAL A 1 99 ? 3.438 -4.055 -0.479 1 98.81 99 VAL A C 1
ATOM 725 O O . VAL A 1 99 ? 3.314 -5.133 0.101 1 98.81 99 VAL A O 1
ATOM 728 N N . GLN A 1 100 ? 4.559 -3.584 -0.777 1 98.44 100 GLN A N 1
ATOM 729 C CA . GLN A 1 100 ? 5.836 -4.074 -0.272 1 98.44 100 GLN A CA 1
ATOM 730 C C . GLN A 1 100 ? 6.77 -2.918 0.081 1 98.44 100 GLN A C 1
ATOM 732 O O . GLN A 1 100 ? 6.398 -1.751 -0.057 1 98.44 100 GLN A O 1
ATOM 737 N N . ALA A 1 101 ? 7.938 -3.242 0.594 1 97.44 101 ALA A N 1
ATOM 738 C CA . ALA A 1 101 ? 8.844 -2.195 1.062 1 97.44 101 ALA A CA 1
ATOM 739 C C . ALA A 1 101 ? 9.062 -1.141 -0.019 1 97.44 101 ALA A C 1
ATOM 741 O O . ALA A 1 101 ? 9.609 -1.441 -1.084 1 97.44 101 ALA A O 1
ATOM 742 N N . GLY A 1 102 ? 8.586 0.027 0.254 1 95.75 102 GLY A N 1
ATOM 743 C CA . GLY A 1 102 ? 8.867 1.185 -0.58 1 95.75 102 GLY A CA 1
ATOM 744 C C . GLY A 1 102 ? 7.926 1.312 -1.761 1 95.75 102 GLY A C 1
ATOM 745 O O . GLY A 1 102 ? 7.934 2.326 -2.461 1 95.75 102 GLY A O 1
ATOM 746 N N . PHE A 1 103 ? 7.043 0.32 -1.971 1 96.81 103 PHE A N 1
ATOM 747 C CA . PHE A 1 103 ? 6.262 0.306 -3.203 1 96.81 103 PHE A CA 1
ATOM 748 C C . PHE A 1 103 ? 4.836 -0.16 -2.938 1 96.81 103 PHE A C 1
ATOM 750 O O . PHE A 1 103 ? 4.605 -1.012 -2.076 1 96.81 103 PHE A O 1
ATOM 757 N N . ALA A 1 104 ? 3.979 0.412 -3.672 1 98.56 104 ALA A N 1
ATOM 758 C CA . ALA A 1 104 ? 2.609 -0.084 -3.775 1 98.56 104 ALA A CA 1
ATOM 759 C C . ALA A 1 104 ? 2.137 -0.09 -5.227 1 98.56 104 ALA A C 1
ATOM 761 O O . ALA A 1 104 ? 2.404 0.851 -5.977 1 98.56 104 ALA A O 1
ATOM 762 N N . THR A 1 105 ? 1.491 -1.185 -5.641 1 98.38 105 THR A N 1
ATOM 763 C CA . THR A 1 105 ? 0.963 -1.315 -6.996 1 98.38 105 THR A CA 1
ATOM 764 C C . THR A 1 105 ? -0.508 -1.72 -6.965 1 98.38 105 THR 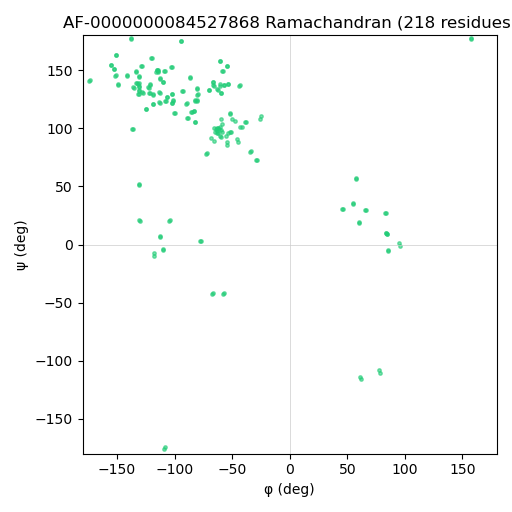A C 1
ATOM 766 O O . THR A 1 105 ? -0.906 -2.578 -6.176 1 98.38 105 THR A O 1
ATOM 769 N N . THR A 1 106 ? -1.293 -1.022 -7.699 1 98.19 106 THR A N 1
ATOM 770 C CA . THR A 1 106 ? -2.689 -1.406 -7.875 1 98.19 106 THR A CA 1
ATOM 771 C C . THR A 1 106 ? -2.898 -2.082 -9.227 1 98.19 106 THR A C 1
ATOM 773 O O . THR A 1 106 ? -2.473 -1.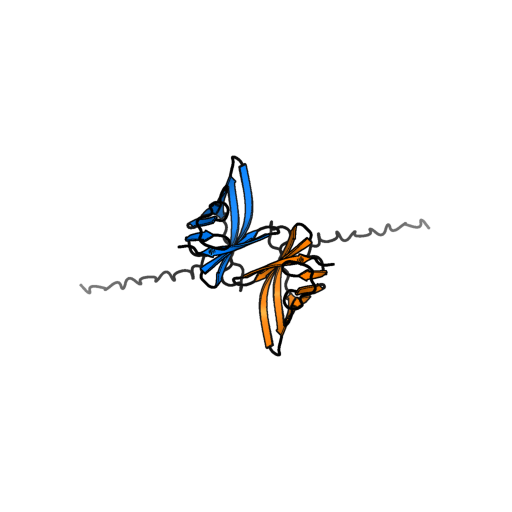561 -10.258 1 98.19 106 THR A O 1
ATOM 776 N N . TYR A 1 107 ? -3.527 -3.225 -9.211 1 98.25 107 TYR A N 1
ATOM 777 C CA . TYR A 1 107 ? -3.842 -4.008 -10.398 1 98.25 107 TYR A CA 1
ATOM 778 C C . TYR A 1 107 ? -5.34 -4 -10.672 1 98.25 107 TYR A C 1
ATOM 780 O O . TYR A 1 107 ? -6.148 -4.105 -9.75 1 98.25 107 TYR A O 1
ATOM 788 N N . GLN A 1 108 ? -5.652 -3.9 -11.945 1 98.19 108 GLN A N 1
ATOM 789 C CA . GLN A 1 108 ? -7.035 -4.094 -12.359 1 98.19 108 GLN A CA 1
ATOM 790 C C . GLN A 1 108 ? -7.371 -5.578 -12.469 1 98.19 108 GLN A C 1
ATOM 792 O O . GLN A 1 108 ? -6.57 -6.371 -12.969 1 98.19 108 GLN A O 1
ATOM 797 N N . ARG A 1 109 ? -8.508 -5.961 -11.93 1 97.88 109 ARG A N 1
ATOM 798 C CA . ARG A 1 109 ? -8.961 -7.336 -12.117 1 97.88 109 ARG A CA 1
ATOM 799 C C . ARG A 1 109 ? -9.297 -7.609 -13.578 1 97.88 109 ARG A C 1
ATOM 801 O O . ARG A 1 109 ? -9.938 -6.789 -14.234 1 97.88 109 ARG A O 1
ATOM 808 N N . CYS A 1 110 ? -8.945 -8.672 -14.141 1 97.69 110 CYS A N 1
ATOM 809 C CA . CYS A 1 110 ? -9.117 -8.938 -15.57 1 97.69 110 CYS A CA 1
ATOM 810 C C . CYS A 1 110 ? -10.039 -10.125 -15.797 1 97.69 110 CYS A C 1
ATOM 812 O O . CYS A 1 110 ? -10.438 -10.398 -16.938 1 97.69 110 CYS A O 1
ATOM 814 N N . ASP A 1 111 ? -10.453 -10.93 -14.789 1 85.19 111 ASP A N 1
ATOM 815 C CA . ASP A 1 111 ? -11.266 -12.125 -15.023 1 85.19 111 ASP A CA 1
ATOM 816 C C . ASP A 1 111 ? -12.719 -11.758 -15.289 1 85.19 111 ASP A C 1
ATOM 818 O O . ASP A 1 111 ? -13.148 -10.641 -14.992 1 85.19 111 ASP A O 1
ATOM 822 N N . MET B 1 1 ? 42.281 14.156 55.031 1 42.16 1 MET B N 1
ATOM 823 C CA . MET B 1 1 ? 40.938 13.977 54.5 1 42.16 1 MET B CA 1
ATOM 824 C C . MET B 1 1 ? 40.969 13.578 53.031 1 42.16 1 MET B C 1
ATOM 826 O O . MET B 1 1 ? 41.5 14.305 52.188 1 42.16 1 MET B O 1
ATOM 830 N N . LYS B 1 2 ? 41.156 12.18 52.75 1 55.56 2 LYS B N 1
ATOM 831 C CA . LYS B 1 2 ? 41.188 11.57 51.438 1 55.56 2 LYS B CA 1
ATOM 832 C C . LYS B 1 2 ? 39.938 11.891 50.625 1 55.56 2 LYS B C 1
ATOM 834 O O . LYS B 1 2 ? 38.812 11.602 51.062 1 55.56 2 LYS B O 1
ATOM 839 N N . ARG B 1 3 ? 39.906 12.922 49.781 1 54.53 3 ARG B N 1
ATOM 840 C CA . ARG B 1 3 ? 38.812 13.312 48.875 1 54.53 3 ARG B CA 1
ATOM 841 C C . ARG B 1 3 ? 38.406 12.156 47.969 1 54.53 3 ARG B C 1
ATOM 843 O O . ARG B 1 3 ? 39.25 11.586 47.281 1 54.53 3 ARG B O 1
ATOM 850 N N . THR B 1 4 ? 37.438 11.242 48.406 1 57.69 4 THR B N 1
ATOM 851 C CA . THR B 1 4 ? 36.906 10.18 47.562 1 57.69 4 THR B CA 1
ATOM 852 C C . THR B 1 4 ? 36.25 10.758 46.344 1 57.69 4 THR B C 1
ATOM 854 O O . THR B 1 4 ? 35.5 11.719 46.406 1 57.69 4 THR B O 1
ATOM 857 N N . PHE B 1 5 ? 36.844 10.641 45.125 1 57.22 5 PHE B N 1
ATOM 858 C CA . PHE B 1 5 ? 36.281 11 43.812 1 57.22 5 PHE B CA 1
ATOM 859 C C . PHE B 1 5 ? 35.094 10.117 43.469 1 57.22 5 PHE B C 1
ATOM 861 O O . PHE B 1 5 ? 35.219 8.898 43.375 1 57.22 5 PHE B O 1
ATOM 868 N N . ALA B 1 6 ? 33.844 10.469 43.844 1 58.31 6 ALA B N 1
ATOM 869 C CA . ALA B 1 6 ? 32.656 9.734 43.406 1 58.31 6 ALA B CA 1
ATOM 870 C C . ALA B 1 6 ? 32.5 9.805 41.906 1 58.31 6 ALA B C 1
ATOM 872 O O . ALA B 1 6 ? 32.375 10.891 41.344 1 58.31 6 ALA B O 1
ATOM 873 N N . ALA B 1 7 ? 32.938 8.789 41.125 1 58.97 7 ALA B N 1
ATOM 874 C CA . ALA B 1 7 ? 32.75 8.711 39.688 1 58.97 7 ALA B CA 1
ATOM 875 C C . ALA B 1 7 ? 31.25 8.617 39.344 1 58.97 7 ALA B C 1
ATOM 877 O O . ALA B 1 7 ? 30.562 7.699 39.781 1 58.97 7 ALA B O 1
ATOM 878 N N . LEU B 1 8 ? 30.531 9.711 38.938 1 59.22 8 LEU B N 1
ATOM 879 C CA . LEU B 1 8 ? 29.156 9.711 38.438 1 59.22 8 LEU B CA 1
ATOM 880 C C . LEU B 1 8 ? 29.047 8.883 37.188 1 59.22 8 LEU B C 1
ATOM 882 O O . LEU B 1 8 ? 29.75 9.133 36.188 1 59.22 8 LEU B O 1
ATOM 886 N N . ALA B 1 9 ? 28.531 7.598 37.219 1 53.97 9 ALA B N 1
ATOM 887 C CA . ALA B 1 9 ? 28.281 6.77 36.062 1 53.97 9 ALA B CA 1
ATOM 888 C C . ALA B 1 9 ? 27.219 7.398 35.156 1 53.97 9 ALA B C 1
ATOM 890 O O . ALA B 1 9 ? 26.047 7.535 35.562 1 53.97 9 ALA B O 1
ATOM 891 N N . ALA B 1 10 ? 27.531 8.148 34.094 1 56.22 10 ALA B N 1
ATOM 892 C CA . ALA B 1 10 ? 26.578 8.672 33.094 1 56.22 10 ALA B CA 1
ATOM 893 C C . ALA B 1 10 ? 25.859 7.539 32.375 1 56.22 10 ALA B C 1
ATOM 895 O O . ALA B 1 10 ? 26.5 6.715 31.719 1 56.22 10 ALA B O 1
ATOM 896 N N . LEU B 1 11 ? 24.578 7.152 32.75 1 54.12 11 LEU B N 1
ATOM 897 C CA . LEU B 1 11 ? 23.75 6.199 32 1 54.12 11 LEU B CA 1
ATOM 898 C C . LEU B 1 11 ? 23.516 6.684 30.562 1 54.12 11 LEU B C 1
ATOM 900 O O . LEU B 1 11 ? 22.844 7.691 30.359 1 54.12 11 LEU B O 1
ATOM 904 N N . ALA B 1 12 ? 24.281 6.242 29.531 1 52.12 12 ALA B N 1
ATOM 905 C CA . ALA B 1 12 ? 24.031 6.535 28.125 1 52.12 12 ALA B CA 1
ATOM 906 C C . ALA B 1 12 ? 22.672 6.027 27.672 1 52.12 12 ALA B C 1
ATOM 908 O O . ALA B 1 12 ? 22.406 4.82 27.703 1 52.12 12 ALA B O 1
ATOM 909 N N . VAL B 1 13 ? 21.5 6.77 27.672 1 52.56 13 VAL B N 1
ATOM 910 C CA . VAL B 1 13 ? 20.219 6.41 27.062 1 52.56 13 VAL B CA 1
ATOM 911 C C . VAL B 1 13 ? 20.438 6.016 25.609 1 52.56 13 VAL B C 1
ATOM 913 O O . VAL B 1 13 ? 20.906 6.824 24.797 1 52.56 13 VAL B O 1
ATOM 916 N N . ALA B 1 14 ? 20.547 4.746 25.266 1 50.34 14 ALA B N 1
ATOM 917 C CA . ALA B 1 14 ? 20.609 4.27 23.891 1 50.34 14 ALA B CA 1
ATOM 918 C C . ALA B 1 14 ? 19.469 4.875 23.062 1 50.34 14 ALA B C 1
ATOM 920 O O . ALA B 1 14 ? 18.312 4.848 23.469 1 50.34 14 ALA B O 1
ATOM 921 N N . PRO B 1 15 ? 19.719 5.797 22.156 1 46.12 15 PRO B N 1
ATOM 922 C CA . PRO B 1 15 ? 18.641 6.242 21.266 1 46.12 15 PRO B CA 1
ATOM 923 C C . PRO B 1 15 ? 17.797 5.086 20.734 1 46.12 15 PRO B C 1
ATOM 925 O O . PRO B 1 15 ? 18.328 4.047 20.359 1 46.12 15 PRO B O 1
ATOM 928 N N . GLY B 1 16 ? 16.656 4.812 21.234 1 44.31 16 GLY B N 1
ATOM 929 C CA . GLY B 1 16 ? 15.773 3.854 20.594 1 44.31 16 GLY B CA 1
ATOM 930 C C . GLY B 1 16 ? 15.797 3.949 19.078 1 44.31 16 GLY B C 1
ATOM 931 O O . GLY B 1 16 ? 16.047 5.02 18.531 1 44.31 16 GLY B O 1
ATOM 932 N N . LEU B 1 17 ? 16.422 3.033 18.438 1 44.97 17 LEU B N 1
ATOM 933 C CA . LEU B 1 17 ? 16.375 3.004 16.984 1 44.97 17 LEU B CA 1
ATOM 934 C C . LEU B 1 17 ? 15.062 3.602 16.469 1 44.97 17 LEU B C 1
ATOM 936 O O . LEU B 1 17 ? 13.992 3.025 16.672 1 44.97 17 LEU B O 1
ATOM 940 N N . ALA B 1 18 ? 14.852 4.906 16.531 1 48.81 18 ALA B N 1
ATOM 941 C CA . ALA B 1 18 ? 13.727 5.617 15.922 1 48.81 18 ALA B CA 1
ATOM 942 C C . ALA B 1 18 ? 13.32 4.977 14.602 1 48.81 18 ALA B C 1
ATOM 944 O O . ALA B 1 18 ? 14.148 4.816 13.703 1 48.81 18 ALA B O 1
ATOM 945 N N . ALA B 1 19 ? 12.516 3.805 14.594 1 52.41 19 ALA B N 1
ATOM 946 C CA . ALA B 1 19 ? 12 3.365 13.305 1 52.41 19 ALA B CA 1
ATOM 947 C C . ALA B 1 19 ? 11.891 4.535 12.328 1 52.41 19 ALA B C 1
ATOM 949 O O . ALA B 1 19 ? 11.484 5.633 12.711 1 52.41 19 ALA B O 1
ATOM 950 N N . ALA B 1 20 ? 12.758 4.535 11.297 1 61 20 ALA B N 1
ATOM 951 C CA . ALA B 1 20 ? 12.836 5.617 10.312 1 61 20 ALA B CA 1
ATOM 952 C C . ALA B 1 20 ? 11.438 6.02 9.836 1 61 20 ALA B C 1
ATOM 954 O O . ALA B 1 20 ? 10.703 5.195 9.297 1 61 20 ALA B O 1
ATOM 955 N N . GLN B 1 21 ? 10.82 6.938 10.461 1 83.31 21 GLN B N 1
ATOM 956 C CA . GLN B 1 21 ? 9.562 7.578 10.086 1 83.31 21 GLN B CA 1
ATOM 957 C C . GLN B 1 21 ? 9.68 8.281 8.742 1 83.31 21 GLN B C 1
ATOM 959 O O . GLN B 1 21 ? 10.781 8.633 8.305 1 83.31 21 GLN B O 1
ATOM 964 N N . VAL B 1 22 ? 8.656 8.172 7.848 1 96.31 22 VAL B N 1
ATOM 965 C CA . VAL B 1 22 ? 8.602 8.938 6.602 1 96.31 22 VAL B CA 1
ATOM 966 C C . VAL B 1 22 ? 9 10.383 6.863 1 96.31 22 VAL B C 1
ATOM 968 O O . VAL B 1 22 ? 8.617 10.969 7.879 1 96.31 22 VAL B O 1
ATOM 971 N N . ALA B 1 23 ? 9.812 10.938 6.008 1 97.44 23 ALA B N 1
ATOM 972 C CA . ALA B 1 23 ? 10.312 12.297 6.176 1 97.44 23 ALA B CA 1
ATOM 973 C C . ALA B 1 23 ? 9.18 13.312 6.051 1 97.44 23 ALA B C 1
ATOM 975 O O . ALA B 1 23 ? 8.297 13.172 5.203 1 97.44 23 ALA B O 1
ATOM 976 N N . ASP B 1 24 ? 9.266 14.305 6.922 1 98.19 24 ASP B N 1
ATOM 977 C CA . ASP B 1 24 ? 8.375 15.445 6.734 1 98.19 24 ASP B CA 1
ATOM 978 C C . ASP B 1 24 ? 8.594 16.094 5.363 1 98.19 24 ASP B C 1
ATOM 980 O O . ASP B 1 24 ? 9.695 16.031 4.816 1 98.19 24 ASP B O 1
ATOM 984 N N . GLY B 1 25 ? 7.516 16.703 4.75 1 98.19 25 GLY B N 1
ATOM 985 C CA . GLY B 1 25 ? 7.703 17.406 3.492 1 98.19 25 GLY B CA 1
ATOM 986 C C . GLY B 1 25 ? 6.422 17.547 2.691 1 98.19 25 GLY B C 1
ATOM 987 O O . GLY B 1 25 ? 5.348 17.156 3.152 1 98.19 25 GLY B O 1
ATOM 988 N N . LEU B 1 26 ? 6.602 18.25 1.548 1 98.38 26 LEU B N 1
ATOM 989 C CA . LEU B 1 26 ? 5.539 18.375 0.555 1 98.38 26 LEU B CA 1
ATOM 990 C C . LEU B 1 26 ? 5.668 17.297 -0.518 1 98.38 26 LEU B C 1
ATOM 992 O O . LEU B 1 26 ? 6.758 17.062 -1.042 1 98.38 26 LEU B O 1
ATOM 996 N N . TYR B 1 27 ? 4.617 16.703 -0.761 1 98.56 27 TYR B N 1
ATOM 997 C CA . TYR B 1 27 ? 4.535 15.609 -1.729 1 98.56 27 TYR B CA 1
ATOM 998 C C . TYR B 1 27 ? 3.408 15.852 -2.725 1 98.56 27 TYR B C 1
ATOM 1000 O O . TYR B 1 27 ? 2.414 16.5 -2.4 1 98.56 27 TYR B O 1
ATOM 1008 N N . GLU B 1 28 ? 3.559 15.289 -3.887 1 98.69 28 GLU B N 1
ATOM 1009 C CA . GLU B 1 28 ? 2.535 15.492 -4.906 1 98.69 28 GLU B CA 1
ATOM 1010 C C . GLU B 1 28 ? 2.434 14.281 -5.832 1 98.69 28 GLU B C 1
ATOM 1012 O O . GLU B 1 28 ? 3.445 13.672 -6.18 1 98.69 28 GLU B O 1
ATOM 1017 N N . ILE B 1 29 ? 1.205 13.906 -6.164 1 97.81 29 ILE B N 1
ATOM 1018 C CA . ILE B 1 29 ? 1.029 12.828 -7.137 1 97.81 29 ILE B CA 1
ATOM 1019 C C . ILE B 1 29 ? 1.595 13.258 -8.484 1 97.81 29 ILE B C 1
ATOM 1021 O O . ILE B 1 29 ? 1.31 14.359 -8.969 1 97.81 29 ILE B O 1
ATOM 1025 N N . GLY B 1 30 ? 2.338 12.359 -9.055 1 92.69 30 GLY B N 1
ATOM 1026 C CA . GLY B 1 30 ? 2.904 12.656 -10.359 1 92.69 30 GLY B CA 1
ATOM 1027 C C . GLY B 1 30 ? 4.105 13.586 -10.289 1 92.69 30 GLY B C 1
ATOM 1028 O O . GLY B 1 30 ? 5.141 13.227 -9.727 1 92.69 30 GLY B O 1
ATOM 1029 N N . GLN B 1 31 ? 3.855 14.844 -10.75 1 89.75 31 GLN B N 1
ATOM 1030 C CA . GLN B 1 31 ? 4.953 15.805 -10.789 1 89.75 31 GLN B CA 1
ATOM 1031 C C . GLN B 1 31 ? 4.707 16.969 -9.836 1 89.75 31 GLN B C 1
ATOM 1033 O O . GLN B 1 31 ? 3.566 17.219 -9.438 1 89.75 31 GLN B O 1
ATOM 1038 N N . CYS B 1 32 ? 5.855 17.5 -9.344 1 96.5 32 CYS B N 1
ATOM 1039 C CA . CYS B 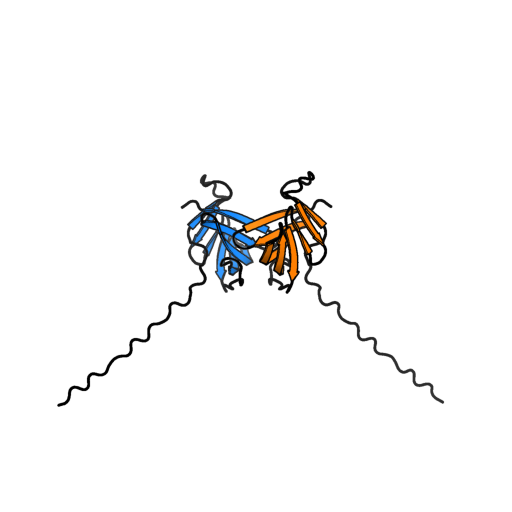1 32 ? 5.797 18.672 -8.477 1 96.5 32 CYS B CA 1
ATOM 1040 C C . CYS B 1 32 ? 5.441 19.922 -9.266 1 96.5 32 CYS B C 1
ATOM 1042 O O . CYS B 1 32 ? 6.309 20.75 -9.555 1 96.5 32 CYS B O 1
ATOM 1044 N N . ALA B 1 33 ? 4.176 20.062 -9.57 1 95.69 33 ALA B N 1
ATOM 1045 C CA . ALA B 1 33 ? 3.701 21.156 -10.414 1 95.69 33 ALA B CA 1
ATOM 1046 C C . ALA B 1 33 ? 2.895 22.156 -9.602 1 95.69 33 ALA B C 1
ATOM 1048 O O . ALA B 1 33 ? 2.428 23.172 -10.133 1 95.69 33 ALA B O 1
ATOM 1049 N N . GLY B 1 34 ? 2.699 21.859 -8.414 1 94.81 34 GLY B N 1
ATOM 1050 C CA . GLY B 1 34 ? 1.98 22.781 -7.547 1 94.81 34 GLY B CA 1
ATOM 1051 C C . GLY B 1 34 ? 0.473 22.656 -7.668 1 94.81 34 GLY B C 1
ATOM 1052 O O . GLY B 1 34 ? -0.249 23.641 -7.5 1 94.81 34 GLY B O 1
ATOM 1053 N N . VAL B 1 35 ? -0.031 21.422 -8.062 1 94.12 35 VAL B N 1
ATOM 1054 C CA . VAL B 1 35 ? -1.463 21.156 -8.133 1 94.12 35 VAL B CA 1
ATOM 1055 C C . VAL B 1 35 ? -1.991 20.781 -6.75 1 94.12 35 VAL B C 1
ATOM 1057 O O . VAL B 1 35 ? -1.729 19.688 -6.25 1 94.12 35 VAL B O 1
ATOM 1060 N N . SER B 1 36 ? -2.855 21.562 -6.129 1 92.19 36 SER B N 1
ATOM 1061 C CA . SER B 1 36 ? -3.203 21.469 -4.715 1 92.19 36 SER B CA 1
ATOM 1062 C C . SER B 1 36 ? -3.943 20.172 -4.402 1 92.19 36 SER B C 1
ATOM 1064 O O . SER B 1 36 ? -3.701 19.547 -3.371 1 92.19 36 SER B O 1
ATOM 1066 N N . ASP B 1 37 ? -4.848 19.797 -5.262 1 96.25 37 ASP B N 1
ATOM 1067 C CA . ASP B 1 37 ? -5.688 18.641 -4.949 1 96.25 37 ASP B CA 1
ATOM 1068 C C . ASP B 1 37 ? -4.934 17.344 -5.172 1 96.25 37 ASP B C 1
ATOM 1070 O O . ASP B 1 37 ? -5.48 16.25 -4.953 1 96.25 37 ASP B O 1
ATOM 1074 N N . ALA B 1 38 ? -3.66 17.484 -5.535 1 97.81 38 ALA B N 1
ATOM 1075 C CA . ALA B 1 38 ? -2.795 16.328 -5.715 1 97.81 38 ALA B CA 1
ATOM 1076 C C . ALA B 1 38 ? -1.7 16.281 -4.652 1 97.81 38 ALA B C 1
ATOM 1078 O O . ALA B 1 38 ? -0.807 15.438 -4.703 1 97.81 38 ALA B O 1
ATOM 1079 N N . GLN B 1 39 ? -1.785 17.156 -3.697 1 98.12 39 GLN B N 1
ATOM 1080 C CA . GLN B 1 39 ? -0.691 17.297 -2.744 1 98.12 39 GLN B CA 1
ATOM 1081 C C . GLN B 1 39 ? -1.033 16.641 -1.41 1 98.12 39 GLN B C 1
ATOM 1083 O O . GLN B 1 39 ? -2.203 16.562 -1.029 1 98.12 39 GLN B O 1
ATOM 1088 N N . ALA B 1 40 ? 0.012 16.219 -0.731 1 98.69 40 ALA B N 1
ATOM 1089 C CA . ALA B 1 40 ? 0.016 15.844 0.682 1 98.69 40 ALA B CA 1
ATOM 1090 C C . ALA B 1 40 ? 1.187 16.5 1.416 1 98.69 40 ALA B C 1
ATOM 1092 O O . ALA B 1 40 ? 2.297 16.562 0.886 1 98.69 40 ALA B O 1
ATOM 1093 N N . ARG B 1 41 ? 0.946 16.969 2.621 1 98.62 41 ARG B N 1
ATOM 1094 C CA . ARG B 1 41 ? 2.002 17.5 3.477 1 98.62 41 ARG B CA 1
ATOM 1095 C C . ARG B 1 41 ? 2.119 16.703 4.766 1 98.62 41 ARG B C 1
ATOM 1097 O O . ARG B 1 41 ? 1.129 16.5 5.477 1 98.62 41 ARG B O 1
ATOM 1104 N N . LEU B 1 42 ? 3.215 16.203 4.953 1 98.81 42 LEU B N 1
ATOM 1105 C CA . LEU B 1 42 ? 3.506 15.508 6.203 1 98.81 42 LEU B CA 1
ATOM 1106 C C . LEU B 1 42 ? 4.328 16.391 7.137 1 98.81 42 LEU B C 1
ATOM 1108 O O . LEU B 1 42 ? 5.359 16.938 6.73 1 98.81 42 LEU B O 1
ATOM 1112 N N . SER B 1 43 ? 3.863 16.609 8.305 1 98.12 43 SER B N 1
ATOM 1113 C CA . SER B 1 43 ? 4.531 17.359 9.367 1 98.12 43 SER B CA 1
ATOM 1114 C C . SER B 1 43 ? 4.391 16.656 10.711 1 98.12 43 SER B C 1
ATOM 1116 O O . SER B 1 43 ? 3.359 16.781 11.375 1 98.12 43 SER B O 1
ATOM 1118 N N . GLY B 1 44 ? 5.477 15.93 11.07 1 96.38 44 GLY B N 1
ATOM 1119 C CA . GLY B 1 44 ? 5.375 15.164 12.297 1 96.38 44 GLY B CA 1
ATOM 1120 C C . GLY B 1 44 ? 4.281 14.109 12.25 1 96.38 44 GLY B C 1
ATOM 1121 O O . GLY B 1 44 ? 4.289 13.234 11.383 1 96.38 44 GLY B O 1
ATOM 1122 N N . SER B 1 45 ? 3.312 14.312 13.094 1 97.94 45 SER B N 1
ATOM 1123 C CA . SER B 1 45 ? 2.252 13.312 13.203 1 97.94 45 SER B CA 1
ATOM 1124 C C . SER B 1 45 ? 0.977 13.789 12.508 1 97.94 45 SER B C 1
ATOM 1126 O O . SER B 1 45 ? -0.123 13.359 12.867 1 97.94 45 SER B O 1
ATOM 1128 N N . VAL B 1 46 ? 1.208 14.719 11.625 1 98.81 46 VAL B N 1
ATOM 1129 C CA . VAL B 1 46 ? 0.062 15.234 10.891 1 98.81 46 VAL B CA 1
ATOM 1130 C C . VAL B 1 46 ? 0.29 15.055 9.391 1 98.81 46 VAL B C 1
ATOM 1132 O O . VAL B 1 46 ? 1.388 15.312 8.883 1 98.81 46 VAL B O 1
ATOM 1135 N N . ILE B 1 47 ? -0.694 14.602 8.727 1 98.81 47 ILE B N 1
ATOM 1136 C CA . ILE B 1 47 ? -0.689 14.625 7.266 1 98.81 47 ILE B CA 1
ATOM 1137 C C . ILE B 1 47 ? -1.895 15.414 6.762 1 98.81 47 ILE B C 1
ATOM 1139 O O . ILE B 1 47 ? -3.012 15.242 7.254 1 98.81 47 ILE B O 1
ATOM 1143 N N . GLU B 1 48 ? -1.622 16.312 5.883 1 98.81 48 GLU B N 1
ATOM 1144 C CA . GLU B 1 48 ? -2.652 17.156 5.277 1 98.81 48 GLU B CA 1
ATOM 1145 C C . GLU B 1 48 ? -2.816 16.844 3.793 1 98.81 48 GLU B C 1
ATOM 1147 O O . GLU B 1 48 ? -1.829 16.766 3.059 1 98.81 48 GLU B O 1
ATOM 1152 N N . PHE B 1 49 ? -4.012 16.641 3.383 1 98.38 49 PHE B N 1
ATOM 1153 C CA . PHE B 1 49 ? -4.387 16.547 1.978 1 98.38 49 PHE B CA 1
ATOM 1154 C C . PHE B 1 49 ? -5.168 17.781 1.536 1 98.38 49 PHE B C 1
ATOM 1156 O O . PHE B 1 49 ? -5.309 18.734 2.299 1 98.38 49 PHE B O 1
ATOM 1163 N N . TRP B 1 50 ? -5.695 17.828 0.297 1 96.62 50 TRP B N 1
ATOM 1164 C CA . TRP B 1 50 ? -6.379 19 -0.258 1 96.62 50 TRP B CA 1
ATOM 1165 C C . TRP B 1 50 ? -7.566 19.391 0.611 1 96.62 50 TRP B C 1
ATOM 1167 O O . TRP B 1 50 ? -7.762 20.578 0.897 1 96.62 50 TRP B O 1
ATOM 1177 N N . GLU B 1 51 ? -8.32 18.516 1.075 1 95.88 51 GLU B N 1
ATOM 1178 C CA . GLU B 1 51 ? -9.547 18.859 1.791 1 95.88 51 GLU B CA 1
ATOM 1179 C C . GLU B 1 51 ? -9.633 18.125 3.123 1 95.88 51 GLU B C 1
ATOM 1181 O O . GLU B 1 51 ? -10.719 17.953 3.678 1 95.88 51 GLU B O 1
ATOM 1186 N N . SER B 1 52 ? -8.5 17.641 3.658 1 98.06 52 SER B N 1
ATOM 1187 C CA . SER B 1 52 ? -8.539 16.938 4.934 1 98.06 52 SER B CA 1
ATOM 1188 C C . SER B 1 52 ? -7.195 17.016 5.652 1 98.06 52 SER B C 1
ATOM 1190 O O . SER B 1 52 ? -6.168 17.281 5.027 1 98.06 52 SER B O 1
ATOM 1192 N N . ARG B 1 53 ? -7.211 16.906 6.895 1 98.75 53 ARG B N 1
ATOM 1193 C CA . ARG B 1 53 ? -6.078 16.828 7.809 1 98.75 53 ARG B CA 1
ATOM 1194 C C . ARG B 1 53 ? -6.234 15.664 8.773 1 98.75 53 ARG B C 1
ATOM 1196 O O . ARG B 1 53 ? -7.312 15.453 9.328 1 98.75 53 ARG B O 1
ATOM 1203 N N . CYS B 1 54 ? -5.219 14.953 8.984 1 98.94 54 CYS B N 1
ATOM 1204 C CA . CYS B 1 54 ? -5.312 13.789 9.859 1 98.94 54 CYS B CA 1
ATOM 1205 C C . CYS B 1 54 ? -4.184 13.781 10.883 1 98.94 54 CYS B C 1
ATOM 1207 O O . CYS B 1 54 ? -3.023 14 10.531 1 98.94 54 CYS B O 1
ATOM 1209 N N . ASP B 1 55 ? -4.496 13.547 12.141 1 98.94 55 ASP B N 1
ATOM 1210 C CA . ASP B 1 55 ? -3.512 13.219 13.164 1 98.94 55 ASP B CA 1
ATOM 1211 C C . ASP B 1 55 ? -3.158 11.734 13.125 1 98.94 55 ASP B C 1
ATOM 1213 O O . ASP B 1 55 ? -4.043 10.875 13.188 1 98.94 55 ASP B O 1
ATOM 1217 N N . LEU B 1 56 ? -1.913 11.492 12.984 1 98.75 56 LEU B N 1
ATOM 1218 C CA . LEU B 1 56 ? -1.403 10.125 12.938 1 98.75 56 LEU B CA 1
ATOM 1219 C C . LEU B 1 56 ? -1.067 9.633 14.344 1 98.75 56 LEU B C 1
ATOM 1221 O O . LEU B 1 56 ? -0.069 10.047 14.93 1 98.75 56 LEU B O 1
ATOM 1225 N N . THR B 1 57 ? -1.9 8.727 14.773 1 98.56 57 THR B N 1
ATOM 1226 C CA . THR B 1 57 ? -1.75 8.273 16.156 1 98.56 57 THR B CA 1
ATOM 1227 C C . THR B 1 57 ? -1.471 6.773 16.203 1 98.56 57 THR B C 1
ATOM 1229 O O . THR B 1 57 ? -1.617 6.074 15.203 1 98.56 57 THR B O 1
ATOM 1232 N N . VAL B 1 58 ? -0.902 6.25 17.344 1 98.06 58 VAL B N 1
ATOM 1233 C CA . VAL B 1 58 ? -0.678 4.844 17.672 1 98.06 58 VAL B CA 1
ATOM 1234 C C . VAL B 1 58 ? 0.191 4.195 16.594 1 98.06 58 VAL B C 1
ATOM 1236 O O . VAL B 1 58 ? -0.205 3.201 15.984 1 98.06 58 VAL B O 1
ATOM 1239 N N . PRO B 1 59 ? 1.354 4.723 16.359 1 97.69 59 PRO B N 1
ATOM 1240 C CA . PRO B 1 59 ? 2.221 4.133 15.336 1 97.69 59 PRO B CA 1
ATOM 1241 C C . PRO B 1 59 ? 2.572 2.676 15.633 1 97.69 59 PRO B C 1
ATOM 1243 O O . PRO B 1 59 ? 2.883 2.332 16.766 1 97.69 59 PRO B O 1
ATOM 1246 N N . VAL B 1 60 ? 2.406 1.823 14.68 1 97.5 60 VAL B N 1
ATOM 1247 C CA . VAL B 1 60 ? 2.822 0.425 14.727 1 97.5 60 VAL B CA 1
ATOM 1248 C C . VAL B 1 60 ? 3.723 0.114 13.531 1 97.5 60 VAL B C 1
ATOM 1250 O O . VAL B 1 60 ? 3.273 0.147 12.383 1 97.5 60 VAL B O 1
ATOM 1253 N N . ASN B 1 61 ? 4.949 -0.228 13.805 1 97.12 61 ASN B N 1
ATOM 1254 C CA . ASN B 1 61 ? 5.867 -0.599 12.734 1 97.12 61 ASN B CA 1
ATOM 1255 C C . ASN B 1 61 ? 5.48 -1.937 12.109 1 97.12 61 ASN B C 1
ATOM 1257 O O . ASN B 1 61 ? 5.156 -2.889 12.82 1 97.12 61 ASN B O 1
ATOM 1261 N N . VAL B 1 62 ? 5.461 -1.979 10.742 1 98.06 62 VAL B N 1
ATOM 1262 C CA . VAL B 1 62 ? 5.324 -3.256 10.055 1 98.06 62 VAL B CA 1
ATOM 1263 C C . VAL B 1 62 ? 6.695 -3.9 9.883 1 98.06 62 VAL B C 1
ATOM 1265 O O . VAL B 1 62 ? 7.559 -3.365 9.18 1 98.06 62 VAL B O 1
ATOM 1268 N N . ARG B 1 63 ? 6.801 -4.98 10.555 1 96.75 63 ARG B N 1
ATOM 1269 C CA . ARG B 1 63 ? 8.102 -5.641 10.516 1 96.75 63 ARG B CA 1
ATOM 1270 C C . ARG B 1 63 ? 8.516 -5.969 9.086 1 96.75 63 ARG B C 1
ATOM 1272 O O . ARG B 1 63 ? 7.672 -6.336 8.266 1 96.75 63 ARG B O 1
ATOM 1279 N N . ASP B 1 64 ? 9.781 -5.73 8.75 1 96.44 64 ASP B N 1
ATOM 1280 C CA . ASP B 1 64 ? 10.453 -6.164 7.527 1 96.44 64 ASP B CA 1
ATOM 1281 C C . ASP B 1 64 ? 9.844 -5.496 6.301 1 96.44 64 ASP B C 1
ATOM 1283 O O . ASP B 1 64 ? 9.82 -6.082 5.215 1 96.44 64 ASP B O 1
ATOM 1287 N N . MET B 1 65 ? 9.328 -4.324 6.41 1 97.31 65 MET B N 1
ATOM 1288 C CA . MET B 1 65 ? 8.719 -3.639 5.273 1 97.31 65 MET B CA 1
ATOM 1289 C C . MET B 1 65 ? 9.242 -2.211 5.16 1 97.31 65 MET B C 1
ATOM 1291 O O . MET B 1 65 ? 8.461 -1.266 5.047 1 97.31 65 MET B O 1
ATOM 1295 N N . GLY B 1 66 ? 10.5 -2.035 5.148 1 93.31 66 GLY B N 1
ATOM 1296 C CA . GLY B 1 66 ? 11.203 -0.811 4.805 1 93.31 66 GLY B CA 1
ATOM 1297 C C . GLY B 1 66 ? 10.758 0.385 5.625 1 93.31 66 GLY B C 1
ATOM 1298 O O . GLY B 1 66 ? 10.609 1.487 5.094 1 93.31 66 GLY B O 1
ATOM 1299 N N . GLY B 1 67 ? 10.422 0.148 6.914 1 94.75 67 GLY B N 1
ATOM 1300 C CA . GLY B 1 67 ? 10.062 1.239 7.805 1 94.75 67 GLY B CA 1
ATOM 1301 C C . GLY B 1 67 ? 8.602 1.65 7.688 1 94.75 67 GLY B C 1
ATOM 1302 O O . GLY B 1 67 ? 8.211 2.701 8.195 1 94.75 67 GLY B O 1
ATOM 1303 N N . ALA B 1 68 ? 7.82 0.862 6.969 1 98.12 68 ALA B N 1
ATOM 1304 C CA . ALA B 1 68 ? 6.383 1.119 6.914 1 98.12 68 ALA B CA 1
ATOM 1305 C C . ALA B 1 68 ? 5.785 1.196 8.312 1 98.12 68 ALA B C 1
ATOM 1307 O O . ALA B 1 68 ? 6.141 0.407 9.195 1 98.12 68 ALA B O 1
ATOM 1308 N N . THR B 1 69 ? 4.926 2.117 8.531 1 98.44 69 THR B N 1
ATOM 1309 C CA . THR B 1 69 ? 4.277 2.312 9.82 1 98.44 69 THR B CA 1
ATOM 1310 C C . THR B 1 69 ? 2.766 2.449 9.648 1 98.44 69 THR B C 1
ATOM 1312 O O . THR B 1 69 ? 2.299 3.18 8.773 1 98.44 69 THR B O 1
ATOM 1315 N N . LEU B 1 70 ? 2.039 1.68 10.422 1 98.62 70 LEU B N 1
ATOM 1316 C CA . LEU B 1 70 ? 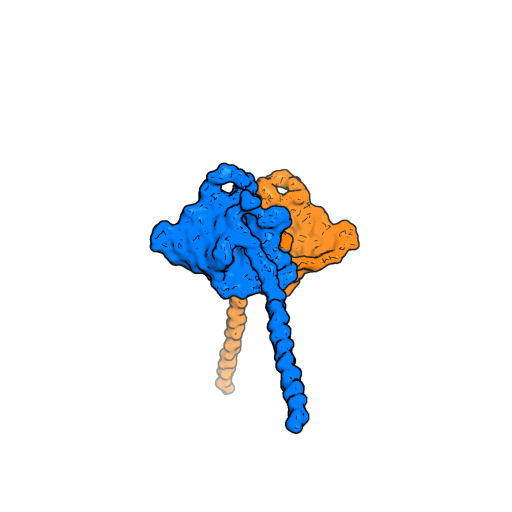0.589 1.808 10.523 1 98.62 70 LEU B CA 1
ATOM 1317 C C . LEU B 1 70 ? 0.208 2.85 11.57 1 98.62 70 LEU B C 1
ATOM 1319 O O . LEU B 1 70 ? 0.872 2.969 12.602 1 98.62 70 LEU B O 1
ATOM 1323 N N . TYR B 1 71 ? -0.845 3.576 11.273 1 98.69 71 TYR B N 1
ATOM 1324 C CA . TYR B 1 71 ? -1.391 4.57 12.195 1 98.69 71 TYR B CA 1
ATOM 1325 C C . TYR B 1 71 ? -2.904 4.434 12.305 1 98.69 71 TYR B C 1
ATOM 1327 O O . TYR B 1 71 ? -3.566 3.99 11.367 1 98.69 71 TYR B O 1
ATOM 1335 N N . ASP B 1 72 ? -3.42 4.762 13.477 1 98.81 72 ASP B N 1
ATOM 1336 C CA . ASP B 1 72 ? -4.797 5.238 13.555 1 98.81 72 ASP B CA 1
ATOM 1337 C C . ASP B 1 72 ? -4.883 6.727 13.211 1 98.81 72 ASP B C 1
ATOM 1339 O O . ASP B 1 72 ? -4.492 7.578 14.008 1 98.81 72 ASP B O 1
ATOM 1343 N N . ALA B 1 73 ? -5.391 7.016 12.023 1 98.81 73 ALA B N 1
ATOM 1344 C CA . ALA B 1 73 ? -5.508 8.406 11.594 1 98.81 73 ALA B CA 1
ATOM 1345 C C . ALA B 1 73 ? -6.852 9 12.008 1 98.81 73 ALA B C 1
ATOM 1347 O O . ALA B 1 73 ? -7.906 8.445 11.688 1 98.81 73 ALA B O 1
ATOM 1348 N N . VAL B 1 74 ? -6.855 10.031 12.758 1 98.88 74 VAL B N 1
ATOM 1349 C CA . VAL B 1 74 ? -8.055 10.789 13.094 1 98.88 74 VAL B CA 1
ATOM 1350 C C . VAL B 1 74 ? -8.141 12.039 12.211 1 98.88 74 VAL B C 1
ATOM 1352 O O . VAL B 1 74 ? -7.34 12.961 12.359 1 98.88 74 VAL B O 1
ATOM 1355 N N . CYS B 1 75 ? -9.188 12.078 11.305 1 98.88 75 CYS B N 1
ATOM 1356 C CA . CYS B 1 75 ? -9.18 13.039 10.211 1 98.88 75 CYS B CA 1
ATOM 1357 C C . CYS B 1 75 ? -10.336 14.023 10.352 1 98.88 75 CYS B C 1
ATOM 1359 O O . CYS B 1 75 ? -11.375 13.695 10.922 1 98.88 75 CYS B O 1
ATOM 1361 N N . THR B 1 76 ? -10.086 15.188 9.891 1 98.81 76 THR B N 1
ATOM 1362 C CA . THR B 1 76 ? -11.109 16.219 9.766 1 98.81 76 THR B CA 1
ATOM 1363 C C . THR B 1 76 ? -11.086 16.844 8.367 1 98.81 76 THR B C 1
ATOM 1365 O O . THR B 1 76 ? -10.023 16.953 7.754 1 98.81 76 THR B O 1
ATOM 1368 N N . GLY B 1 77 ? -12.297 17.203 7.883 1 98.19 77 GLY B N 1
ATOM 1369 C CA . GLY B 1 77 ? -12.461 17.859 6.602 1 98.19 77 GLY B CA 1
ATOM 1370 C C . GLY B 1 77 ? -13.891 18.281 6.32 1 98.19 77 GLY B C 1
ATOM 1371 O O . GLY B 1 77 ? -14.836 17.578 6.676 1 98.19 77 GLY B O 1
ATOM 1372 N N . GLU B 1 78 ? -14.078 19.391 5.75 1 96.38 78 GLU B N 1
ATOM 1373 C CA . GLU B 1 78 ? -15.375 19.938 5.352 1 96.38 78 GLU B CA 1
ATOM 1374 C C . GLU B 1 78 ? -16.406 19.781 6.465 1 96.38 78 GLU B C 1
ATOM 1376 O O . GLU B 1 78 ? -17.547 19.375 6.219 1 96.38 78 GLU B O 1
ATOM 1381 N N . GLY B 1 79 ? -16.047 19.797 7.711 1 97.38 79 GLY B N 1
ATOM 1382 C CA . GLY B 1 79 ? -16.938 19.766 8.852 1 97.38 79 GLY B CA 1
ATOM 1383 C C . GLY B 1 79 ? -17.156 18.375 9.406 1 97.38 79 GLY B C 1
ATOM 1384 O O . GLY B 1 79 ? -17.969 18.172 10.312 1 97.38 79 GLY B O 1
ATOM 1385 N N . GLN B 1 80 ? -16.531 17.406 8.844 1 98.31 80 GLN B N 1
ATOM 1386 C CA . GLN B 1 80 ? -16.688 16.016 9.273 1 98.31 80 GLN B CA 1
ATOM 1387 C C . GLN B 1 80 ? -15.422 15.508 9.961 1 98.31 80 GLN B C 1
ATOM 1389 O O . GLN B 1 80 ? -14.328 16.031 9.734 1 98.31 80 GLN B O 1
ATOM 1394 N N . GLU B 1 81 ? -15.609 14.617 10.875 1 98.5 81 GLU B N 1
ATOM 1395 C CA . GLU B 1 81 ? -14.516 13.891 11.516 1 98.5 81 GLU B CA 1
ATOM 1396 C C . GLU B 1 81 ? -14.672 12.383 11.312 1 98.5 81 GLU B C 1
ATOM 1398 O O . GLU B 1 81 ? -15.773 11.844 11.43 1 98.5 81 GLU B O 1
ATOM 1403 N N . TRP B 1 82 ? -13.656 11.688 11.023 1 98.44 82 TRP B N 1
ATOM 1404 C CA . TRP B 1 82 ? -13.664 10.234 10.867 1 98.44 82 TRP B CA 1
ATOM 1405 C C . TRP B 1 82 ? -12.305 9.641 11.234 1 98.44 82 TRP B C 1
ATOM 1407 O O . TRP B 1 82 ? -11.32 10.367 11.383 1 98.44 82 TRP B O 1
ATOM 1417 N N . SER B 1 83 ? -12.211 8.445 11.469 1 98.44 83 SER B N 1
ATOM 1418 C CA . SER B 1 83 ? -10.977 7.707 11.68 1 98.44 83 SER B CA 1
ATOM 1419 C C . SER B 1 83 ? -10.742 6.684 10.57 1 98.44 83 SER B C 1
ATOM 1421 O O . SER B 1 83 ? -11.703 6.141 10.016 1 98.44 83 SER B O 1
ATOM 1423 N N . ARG B 1 84 ? -9.508 6.434 10.312 1 98.38 84 ARG B N 1
ATOM 1424 C CA . ARG B 1 84 ? -9.148 5.367 9.383 1 98.38 84 ARG B CA 1
ATOM 1425 C C . ARG B 1 84 ? -7.773 4.793 9.711 1 98.38 84 ARG B C 1
ATOM 1427 O O . ARG B 1 84 ? -6.938 5.473 10.312 1 98.38 84 ARG B O 1
ATOM 1434 N N . ARG B 1 85 ? -7.57 3.539 9.406 1 98.81 85 ARG B N 1
ATOM 1435 C CA . ARG B 1 85 ? -6.242 2.936 9.477 1 98.81 85 ARG B CA 1
ATOM 1436 C C . ARG B 1 85 ? -5.414 3.289 8.25 1 98.81 85 ARG B C 1
ATOM 1438 O O . ARG B 1 85 ? -5.906 3.225 7.121 1 98.81 85 ARG B O 1
ATOM 1445 N N . MET B 1 86 ? -4.172 3.789 8.438 1 98.81 86 MET B N 1
ATOM 1446 C CA . MET B 1 86 ? -3.293 4.203 7.348 1 98.81 86 MET B CA 1
ATOM 1447 C C . MET B 1 86 ? -1.896 3.619 7.523 1 98.81 86 MET B C 1
ATOM 1449 O O . MET B 1 86 ? -1.404 3.502 8.648 1 98.81 86 MET B O 1
ATOM 1453 N N . LEU B 1 87 ? -1.381 3.184 6.449 1 98.88 87 LEU B N 1
ATOM 1454 C CA . LEU B 1 87 ? 0.035 2.834 6.406 1 98.88 87 LEU B CA 1
ATOM 1455 C C . LEU B 1 87 ? 0.827 3.879 5.625 1 98.88 87 LEU B C 1
ATOM 1457 O O . LEU B 1 87 ? 0.435 4.262 4.52 1 98.88 87 LEU B O 1
ATOM 1461 N N . LEU B 1 88 ? 1.882 4.434 6.199 1 98.81 88 LEU B N 1
ATOM 1462 C CA . LEU B 1 88 ? 2.824 5.309 5.508 1 98.81 88 LEU B CA 1
ATOM 1463 C C . LEU B 1 88 ? 4.191 4.645 5.387 1 98.81 88 LEU B C 1
ATOM 1465 O O . LEU B 1 88 ? 4.664 4.008 6.332 1 98.81 88 LEU B O 1
ATOM 1469 N N . MET B 1 89 ? 4.785 4.871 4.301 1 98.44 89 MET B N 1
ATOM 1470 C CA . MET B 1 89 ? 6.121 4.328 4.082 1 98.44 89 MET B CA 1
ATOM 1471 C C . MET B 1 89 ? 6.926 5.215 3.137 1 98.44 89 MET B C 1
ATOM 1473 O O . MET B 1 89 ? 6.359 5.848 2.242 1 98.44 89 MET B O 1
ATOM 1477 N N . GLN B 1 90 ? 8.258 5.242 3.459 1 97.81 90 GLN B N 1
ATOM 1478 C CA . GLN B 1 90 ? 9.172 5.934 2.557 1 97.81 90 GLN B CA 1
ATOM 1479 C C . GLN B 1 90 ? 9.531 5.055 1.361 1 97.81 90 GLN B C 1
ATOM 1481 O O . GLN B 1 90 ? 9.953 3.908 1.532 1 97.81 90 GLN B O 1
ATOM 1486 N N . GLY B 1 91 ? 9.281 5.594 0.117 1 97.38 91 GLY B N 1
ATOM 1487 C CA . GLY B 1 91 ? 9.695 4.895 -1.088 1 97.38 91 GLY B CA 1
ATOM 1488 C C . GLY B 1 91 ? 11.047 5.348 -1.607 1 97.38 91 GLY B C 1
ATOM 1489 O O . GLY B 1 91 ? 11.695 6.195 -0.996 1 97.38 91 GLY B O 1
ATOM 1490 N N . PRO B 1 92 ? 11.469 4.648 -2.643 1 95.25 92 PRO B N 1
ATOM 1491 C CA . PRO B 1 92 ? 12.695 5.129 -3.285 1 95.25 92 PRO B CA 1
ATOM 1492 C C . PRO B 1 92 ? 12.602 6.594 -3.701 1 95.25 92 PRO B C 1
ATOM 1494 O O . PRO B 1 92 ? 11.508 7.102 -3.967 1 95.25 92 PRO B O 1
ATOM 1497 N N . ASP B 1 93 ? 13.734 7.316 -3.799 1 93.56 93 ASP B N 1
ATOM 1498 C CA . ASP B 1 93 ? 13.859 8.711 -4.215 1 93.56 93 ASP B CA 1
ATOM 1499 C C . ASP B 1 93 ? 13.07 9.633 -3.289 1 93.56 93 ASP B C 1
ATOM 1501 O O . ASP B 1 93 ? 12.656 10.719 -3.693 1 93.56 93 ASP B O 1
ATOM 1505 N N . GLY B 1 94 ? 12.75 9.117 -2.076 1 95.81 94 GLY B N 1
ATOM 1506 C CA . GLY B 1 94 ? 12.109 9.938 -1.061 1 95.81 94 GLY B CA 1
ATOM 1507 C C . GLY B 1 94 ? 10.602 10 -1.21 1 95.81 94 GLY B C 1
ATOM 1508 O O . GLY B 1 94 ? 9.938 10.75 -0.497 1 95.81 94 GLY B O 1
ATOM 1509 N N . ARG B 1 95 ? 10.039 9.211 -2.074 1 97.44 95 ARG B N 1
ATOM 1510 C CA . ARG B 1 95 ? 8.594 9.227 -2.277 1 97.44 95 ARG B CA 1
ATOM 1511 C C . ARG B 1 95 ? 7.852 8.867 -0.991 1 97.44 95 ARG B C 1
ATOM 1513 O O . ARG B 1 95 ? 8.453 8.344 -0.05 1 97.44 95 ARG B O 1
ATOM 1520 N N . LEU B 1 96 ? 6.629 9.266 -0.916 1 98.5 96 LEU B N 1
ATOM 1521 C CA . LEU B 1 96 ? 5.699 8.867 0.135 1 98.5 96 LEU B CA 1
ATOM 1522 C C . LEU B 1 96 ? 4.652 7.898 -0.404 1 98.5 96 LEU B C 1
ATOM 1524 O O . LEU B 1 96 ? 3.986 8.188 -1.399 1 98.5 96 LEU B O 1
ATOM 1528 N N . VAL B 1 97 ? 4.559 6.746 0.192 1 98.75 97 VAL B N 1
ATOM 1529 C CA . VAL B 1 97 ? 3.479 5.805 -0.082 1 98.75 97 VAL B CA 1
ATOM 1530 C C . VAL B 1 97 ? 2.441 5.867 1.037 1 98.75 97 VAL B C 1
ATOM 1532 O O . VAL B 1 97 ? 2.777 5.711 2.213 1 98.75 97 VAL B O 1
ATOM 1535 N N . VAL B 1 98 ? 1.21 6.176 0.689 1 98.88 98 VAL B N 1
ATOM 1536 C CA . VAL B 1 98 ? 0.08 6.199 1.612 1 98.88 98 VAL B CA 1
ATOM 1537 C C . VAL B 1 98 ? -0.901 5.086 1.252 1 98.88 98 VAL B C 1
ATOM 1539 O O . VAL B 1 98 ? -1.398 5.027 0.125 1 98.88 98 VAL B O 1
ATOM 1542 N N . VAL B 1 99 ? -1.166 4.191 2.205 1 98.81 99 VAL B N 1
ATOM 1543 C CA . VAL B 1 99 ? -2.061 3.059 2.002 1 98.81 99 VAL B CA 1
ATOM 1544 C C . VAL B 1 99 ? -3.24 3.15 2.967 1 98.81 99 VAL B C 1
ATOM 1546 O O . VAL B 1 99 ? -3.057 3.43 4.156 1 98.81 99 VAL B O 1
ATOM 1549 N N . GLN B 1 100 ? -4.387 3.049 2.484 1 98.5 100 GLN B N 1
ATOM 1550 C CA . GLN B 1 100 ? -5.621 2.957 3.256 1 98.5 100 GLN B CA 1
ATOM 1551 C C . GLN B 1 100 ? -6.562 1.911 2.664 1 98.5 100 GLN B C 1
ATOM 1553 O O . GLN B 1 100 ? -6.234 1.267 1.666 1 98.5 100 GLN B O 1
ATOM 1558 N N . ALA B 1 101 ? -7.688 1.696 3.32 1 97.44 101 ALA B N 1
ATOM 1559 C CA . ALA B 1 101 ? -8.586 0.627 2.895 1 97.44 101 ALA B CA 1
ATOM 1560 C C . ALA B 1 101 ? -8.898 0.729 1.403 1 97.44 101 ALA B C 1
ATOM 1562 O O . ALA B 1 101 ? -9.5 1.704 0.953 1 97.44 101 ALA B O 1
ATOM 1563 N N . GLY B 1 102 ? -8.422 -0.228 0.667 1 96 102 GLY B N 1
ATOM 1564 C CA . GLY B 1 102 ? -8.766 -0.38 -0.737 1 96 102 GLY B CA 1
ATOM 1565 C C . GLY B 1 102 ? -7.898 0.451 -1.659 1 96 102 GLY B C 1
ATOM 1566 O O . GLY B 1 102 ? -7.969 0.311 -2.883 1 96 102 GLY B O 1
ATOM 1567 N N . PHE B 1 103 ? -7.008 1.289 -1.099 1 97.06 103 PHE B N 1
ATOM 1568 C CA . PHE B 1 103 ? -6.301 2.25 -1.938 1 97.06 103 PHE B CA 1
ATOM 1569 C C . PHE B 1 103 ? -4.852 2.389 -1.498 1 97.06 103 PHE B C 1
ATOM 1571 O O . PHE B 1 103 ? -4.547 2.318 -0.305 1 97.06 103 PHE B O 1
ATOM 1578 N N . ALA B 1 104 ? -4.043 2.586 -2.459 1 98.56 104 ALA B N 1
ATOM 1579 C CA . ALA B 1 104 ? -2.664 3.02 -2.238 1 98.56 104 ALA B CA 1
ATOM 1580 C C . ALA B 1 104 ? -2.275 4.129 -3.211 1 98.56 104 ALA B C 1
ATOM 1582 O O . ALA B 1 104 ? -2.604 4.066 -4.398 1 98.56 104 ALA B O 1
ATOM 1583 N N . THR B 1 105 ? -1.63 5.191 -2.688 1 98.38 105 THR B N 1
ATOM 1584 C CA . THR B 1 105 ? -1.173 6.309 -3.504 1 98.38 105 THR B CA 1
ATOM 1585 C C . THR B 1 105 ? 0.305 6.594 -3.252 1 98.38 105 THR B C 1
ATOM 1587 O O . THR B 1 105 ? 0.759 6.578 -2.107 1 98.38 105 THR B O 1
ATOM 1590 N N . THR B 1 106 ? 1.034 6.699 -4.301 1 98.19 106 THR B N 1
ATOM 1591 C CA . THR B 1 106 ? 2.428 7.121 -4.195 1 98.19 106 THR B CA 1
ATOM 1592 C C . THR B 1 106 ? 2.582 8.586 -4.59 1 98.19 106 THR B C 1
ATOM 1594 O O . THR B 1 106 ? 2.092 9.008 -5.641 1 98.19 106 THR B O 1
ATOM 1597 N N . TYR B 1 107 ? 3.232 9.344 -3.756 1 98.25 107 TYR B N 1
ATOM 1598 C CA . TYR B 1 107 ? 3.502 10.766 -3.969 1 98.25 107 TYR B CA 1
ATOM 1599 C C . TYR B 1 107 ? 4.984 11.008 -4.23 1 98.25 107 TYR B C 1
ATOM 1601 O O . TYR B 1 107 ? 5.844 10.398 -3.584 1 98.25 107 TYR B O 1
ATOM 1609 N N . GLN B 1 108 ? 5.223 11.898 -5.156 1 98.12 108 GLN B N 1
ATOM 1610 C CA . GLN B 1 108 ? 6.586 12.375 -5.355 1 98.12 108 GLN B CA 1
ATOM 1611 C C . GLN B 1 108 ? 6.949 13.445 -4.324 1 98.12 108 GLN B C 1
ATOM 1613 O O . GLN B 1 108 ? 6.141 14.32 -4.02 1 98.12 108 GLN B O 1
ATOM 1618 N N . ARG B 1 109 ? 8.117 13.312 -3.746 1 97.88 109 ARG B N 1
ATOM 1619 C CA . ARG B 1 109 ? 8.594 14.375 -2.859 1 97.88 109 ARG B CA 1
ATOM 1620 C C . ARG B 1 109 ? 8.859 15.656 -3.633 1 97.88 109 ARG B C 1
ATOM 1622 O O . ARG B 1 109 ? 9.438 15.625 -4.719 1 97.88 109 ARG B O 1
ATOM 1629 N N . CYS B 1 110 ? 8.5 16.781 -3.197 1 97.69 110 CYS B N 1
ATOM 1630 C CA . CYS B 1 110 ? 8.602 18.031 -3.951 1 97.69 110 CYS B CA 1
ATOM 1631 C C . CYS B 1 110 ? 9.531 19.016 -3.256 1 97.69 110 CYS B C 1
ATOM 1633 O O . CYS B 1 110 ? 9.867 20.062 -3.814 1 97.69 110 CYS B O 1
ATOM 1635 N N . ASP B 1 111 ? 10.047 18.797 -2.012 1 85.19 111 ASP B N 1
ATOM 1636 C CA . ASP B 1 111 ? 10.859 19.781 -1.311 1 85.19 111 ASP B CA 1
ATOM 1637 C C . ASP B 1 111 ? 12.289 19.812 -1.861 1 85.19 111 ASP B C 1
ATOM 1639 O O . ASP B 1 111 ? 12.719 18.875 -2.541 1 85.19 111 ASP B O 1
#

Sequence (222 aa):
MKRTFAALAALAVAPGLAAAQVADGLYEIGQCAGVSDAQARLSGSVIEFWESRCDLTVPVNVRDMGGATLYDAVCTGEGQEWSRRMLLMQGPDGRLVVVQAGFATTYQRCDMKRTFAALAALAVAPGLAAAQVADGLYEIGQCAGVSDAQARLSGSVIEFWESRCDLTVPVNVRDMGGATLYDAVCTGEGQEWSRRMLLMQGPDGRLVVVQAGFATTYQRCD

Secondary structure (DSSP, 8-state):
------------------------EEEESSS-S--GGGEEEEETTEEE-SS-EEEEEEEEE-TTSTT-EEEEEEEEETTEEEEEEEEEEE-GGG-EEEEETTEEEEEEE--/------------------------EEEESSS-S--GGGEEEEETTEEE-SS-EEEEEEEEE-TTSTT-EEEEEEEEETTEEEEEEEEEEE-GGG-EEEEETTEEEEEEE--

Solvent-accessible surface area (backbone atoms only — not comparable to full-atom values): 12304 Å² total; per-residue (Å²): 134,85,79,77,79,80,80,81,80,79,79,77,77,72,74,67,80,69,71,59,65,60,74,64,43,43,26,15,46,75,60,79,73,81,56,59,82,44,30,37,36,37,53,87,51,31,41,34,44,65,69,37,38,26,41,53,34,78,77,41,75,45,76,76,22,61,47,21,30,34,23,48,26,47,32,39,37,96,91,43,73,53,73,45,34,35,35,41,24,39,20,73,93,61,16,41,34,44,34,41,57,42,44,71,47,67,22,32,54,54,115,132,85,81,77,80,80,79,80,79,80,80,80,77,72,75,68,79,69,71,59,65,62,74,64,44,44,27,16,48,76,59,80,74,80,56,59,83,44,28,39,35,36,54,86,51,32,40,33,45,64,67,37,39,27,42,54,36,75,77,39,77,43,77,77,22,61,45,20,30,34,24,49,26,47,32,39,36,96,91,44,74,52,73,47,32,33,36,41,24,38,18,74,94,60,15,42,36,45,33,40,57,42,44,72,48,66,22,32,55,54,115

Organism: NCBI:txid1123501

Radius of gyration: 23.95 Å; Cα contacts (8 Å, |Δi|>4): 507; chains: 2; bounding box: 80×74×77 Å

pLDDT: mean 89.29, std 17.27, range [42.16, 98.94]